Protein AF-A3C3B2-F1 (afdb_monomer_lite)

Structure (mmCIF, N/CA/C/O backbone):
data_AF-A3C3B2-F1
#
_entry.id   AF-A3C3B2-F1
#
loop_
_atom_site.group_PDB
_atom_site.id
_atom_site.type_symbol
_atom_site.label_atom_id
_atom_site.label_alt_id
_atom_site.label_comp_id
_atom_site.label_asym_id
_atom_site.label_entity_id
_atom_site.label_seq_id
_atom_site.pdbx_PDB_ins_code
_atom_site.Cartn_x
_atom_site.Cartn_y
_atom_site.Cartn_z
_atom_site.occupancy
_atom_site.B_iso_or_equiv
_atom_site.auth_seq_id
_atom_site.auth_comp_id
_atom_site.auth_asym_id
_atom_site.auth_atom_id
_atom_site.pdbx_PDB_model_num
ATOM 1 N N . MET A 1 1 ? 21.421 12.761 24.497 1.00 31.08 1 MET A N 1
ATOM 2 C CA . MET A 1 1 ? 21.816 12.767 23.076 1.00 31.08 1 MET A CA 1
ATOM 3 C C . MET A 1 1 ? 22.585 11.491 22.805 1.00 31.08 1 MET A C 1
ATOM 5 O O . MET A 1 1 ? 23.708 11.367 23.271 1.00 31.08 1 MET A O 1
ATOM 9 N N . ALA A 1 2 ? 21.936 10.526 22.166 1.00 26.66 2 ALA A N 1
ATOM 10 C CA . ALA A 1 2 ? 22.557 9.321 21.636 1.00 26.66 2 ALA A CA 1
ATOM 11 C C . ALA A 1 2 ? 21.734 8.951 20.398 1.00 26.66 2 ALA A C 1
ATOM 13 O O . ALA A 1 2 ? 20.587 8.526 20.525 1.00 26.66 2 ALA A O 1
ATOM 14 N N . GLU A 1 3 ? 22.276 9.250 19.221 1.00 27.45 3 GLU A N 1
ATOM 15 C CA . GLU A 1 3 ? 21.690 8.886 17.934 1.00 27.45 3 GLU A CA 1
ATOM 16 C C . GLU A 1 3 ? 21.795 7.367 17.780 1.00 27.45 3 GLU A C 1
ATOM 18 O O . GLU A 1 3 ? 22.884 6.800 17.711 1.00 27.45 3 GLU A O 1
ATOM 23 N N . TYR A 1 4 ? 20.646 6.696 17.807 1.00 25.50 4 TYR A N 1
ATOM 24 C CA . TYR A 1 4 ? 20.540 5.277 17.500 1.00 25.50 4 TYR A CA 1
ATOM 25 C C . TYR A 1 4 ? 20.509 5.134 15.974 1.00 25.50 4 TYR A C 1
ATOM 27 O O . TYR A 1 4 ? 19.452 5.224 15.348 1.00 25.50 4 TYR A O 1
ATOM 35 N N . GLU A 1 5 ? 21.680 4.928 15.366 1.00 27.84 5 GLU A N 1
ATOM 36 C CA . GLU A 1 5 ? 21.789 4.437 13.992 1.00 27.84 5 GLU A CA 1
ATOM 37 C C . GLU A 1 5 ? 21.113 3.062 13.905 1.00 27.84 5 GLU A C 1
ATOM 39 O O . GLU A 1 5 ? 21.689 2.018 14.221 1.00 27.84 5 GLU A O 1
ATOM 44 N N . THR A 1 6 ? 19.855 3.052 13.473 1.00 28.83 6 THR A N 1
ATOM 45 C CA . THR A 1 6 ? 19.145 1.815 13.156 1.00 28.83 6 THR A CA 1
ATOM 46 C C . THR A 1 6 ? 19.639 1.334 11.796 1.00 28.83 6 THR A C 1
ATOM 48 O O . THR A 1 6 ? 19.078 1.660 10.752 1.00 28.83 6 THR A O 1
ATOM 51 N N . ARG A 1 7 ? 20.729 0.560 11.794 1.00 26.39 7 ARG A N 1
ATOM 52 C CA . ARG A 1 7 ? 21.156 -0.220 10.627 1.00 26.39 7 ARG A CA 1
ATOM 53 C C . ARG A 1 7 ? 20.078 -1.254 10.308 1.00 26.39 7 ARG A C 1
ATOM 55 O O . ARG A 1 7 ? 20.033 -2.323 10.914 1.00 26.39 7 ARG A O 1
ATOM 62 N N . MET A 1 8 ? 19.213 -0.947 9.346 1.00 28.78 8 MET A N 1
ATOM 63 C CA . MET A 1 8 ? 18.311 -1.941 8.775 1.00 28.78 8 MET A CA 1
ATOM 64 C C . MET A 1 8 ? 19.123 -2.969 7.989 1.00 28.78 8 MET A C 1
ATOM 66 O O . MET A 1 8 ? 19.625 -2.703 6.898 1.00 28.78 8 MET A O 1
ATOM 70 N N . VAL A 1 9 ? 19.232 -4.175 8.539 1.00 25.44 9 VAL A N 1
ATOM 71 C CA . VAL A 1 9 ? 19.684 -5.346 7.790 1.00 25.44 9 VAL A CA 1
ATOM 72 C C . VAL A 1 9 ? 18.509 -5.817 6.933 1.00 25.44 9 VAL A C 1
ATOM 74 O O . VAL A 1 9 ? 17.696 -6.630 7.368 1.00 25.44 9 VAL A O 1
ATOM 77 N N . LEU A 1 10 ? 18.411 -5.315 5.699 1.00 28.41 10 LEU A N 1
ATOM 78 C CA . LEU A 1 10 ? 17.641 -5.991 4.655 1.00 28.41 10 LEU A CA 1
ATOM 79 C C . LEU A 1 10 ? 18.335 -7.329 4.380 1.00 28.41 10 LEU A C 1
ATOM 81 O O . LEU A 1 10 ? 19.331 -7.394 3.657 1.00 28.41 10 LEU A O 1
ATOM 85 N N . GLN A 1 11 ? 17.835 -8.411 4.978 1.00 28.09 11 GLN A N 1
ATOM 86 C CA . GLN A 1 11 ? 18.258 -9.764 4.630 1.00 28.09 11 GLN A CA 1
ATOM 87 C C . GLN A 1 11 ? 17.793 -10.092 3.203 1.00 28.09 11 GLN A C 1
ATOM 89 O O . GLN A 1 11 ? 16.738 -10.665 2.976 1.00 28.09 11 GLN A O 1
ATOM 94 N N . SER A 1 12 ? 18.618 -9.677 2.240 1.00 30.80 12 SER A N 1
ATOM 95 C CA . SER A 1 12 ? 18.957 -10.365 0.995 1.00 30.80 12 SER A CA 1
ATOM 96 C C . SER A 1 12 ? 17.808 -11.134 0.312 1.00 30.80 12 SER A C 1
ATOM 98 O O . SER A 1 12 ? 17.625 -12.338 0.514 1.00 30.80 12 SER A O 1
ATOM 100 N N . PHE A 1 13 ? 17.189 -10.495 -0.684 1.00 33.81 13 PHE A N 1
ATOM 101 C CA . PHE A 1 13 ? 16.860 -11.212 -1.914 1.00 33.81 13 PHE A CA 1
ATOM 102 C C . PHE A 1 13 ? 18.186 -11.710 -2.504 1.00 33.81 13 PHE A C 1
ATOM 104 O O . PHE A 1 13 ? 18.947 -10.925 -3.072 1.00 33.81 13 PHE A O 1
ATOM 111 N N . LYS A 1 14 ? 18.489 -13.009 -2.379 1.00 31.22 14 LYS A N 1
ATOM 112 C CA . LYS A 1 14 ? 19.534 -13.655 -3.190 1.00 31.22 14 LYS A CA 1
ATOM 113 C C . LYS A 1 14 ? 19.045 -13.733 -4.637 1.00 31.22 14 LYS A C 1
ATOM 115 O O . LYS A 1 14 ? 18.740 -14.806 -5.151 1.00 31.22 14 LYS A O 1
ATOM 120 N N . GLY A 1 15 ? 18.968 -12.581 -5.300 1.00 34.72 15 GLY A N 1
ATOM 121 C CA . GLY A 1 15 ? 18.982 -12.518 -6.748 1.00 34.72 15 GLY A CA 1
ATOM 122 C C . GLY A 1 15 ? 20.308 -13.109 -7.206 1.00 34.72 15 GLY A C 1
ATOM 123 O O . GLY A 1 15 ? 21.375 -12.625 -6.832 1.00 34.72 15 GLY A O 1
ATOM 124 N N . ARG A 1 16 ? 20.256 -14.200 -7.973 1.00 35.34 16 ARG A N 1
ATOM 125 C CA . ARG A 1 16 ? 21.424 -14.705 -8.695 1.00 35.34 16 ARG A CA 1
ATOM 126 C C . ARG A 1 16 ? 21.798 -13.674 -9.753 1.00 35.34 16 ARG A C 1
ATOM 128 O O . ARG A 1 16 ? 21.325 -13.722 -10.879 1.00 35.34 16 ARG A O 1
ATOM 135 N N . GLY A 1 17 ? 22.627 -12.730 -9.359 1.00 34.12 17 GLY A N 1
ATOM 136 C CA . GLY A 1 17 ? 23.230 -11.749 -10.233 1.00 34.12 17 GLY A CA 1
ATOM 137 C C . GLY A 1 17 ? 24.435 -11.212 -9.499 1.00 34.12 17 GLY A C 1
ATOM 138 O O . GLY A 1 17 ? 24.310 -10.295 -8.695 1.00 34.12 17 GLY A O 1
ATOM 139 N N . GLY A 1 18 ? 25.598 -11.826 -9.726 1.00 30.86 18 GLY A N 1
ATOM 140 C CA . GLY A 1 18 ? 26.851 -11.156 -9.397 1.00 30.86 18 GLY A CA 1
ATOM 141 C C . GLY A 1 18 ? 26.921 -9.807 -10.127 1.00 30.86 18 GLY A C 1
ATOM 142 O O . GLY A 1 18 ? 26.146 -9.589 -11.064 1.00 30.86 18 GLY A O 1
ATOM 143 N N . PRO A 1 19 ? 27.824 -8.899 -9.724 1.00 36.75 19 PRO A N 1
ATOM 144 C CA . PRO A 1 19 ? 28.024 -7.648 -10.445 1.00 36.75 19 PRO A CA 1
ATOM 145 C C . PRO A 1 19 ? 28.192 -7.953 -11.937 1.00 36.75 19 PRO A C 1
ATOM 147 O O . PRO A 1 19 ? 29.052 -8.750 -12.322 1.00 36.75 19 PRO A O 1
ATOM 150 N N . LEU A 1 20 ? 27.311 -7.384 -12.765 1.00 40.16 20 LEU A N 1
ATOM 151 C CA . LEU A 1 20 ? 27.416 -7.505 -14.213 1.00 40.16 20 LEU A CA 1
ATOM 152 C C . LEU A 1 20 ? 28.783 -6.945 -14.608 1.00 40.16 20 LE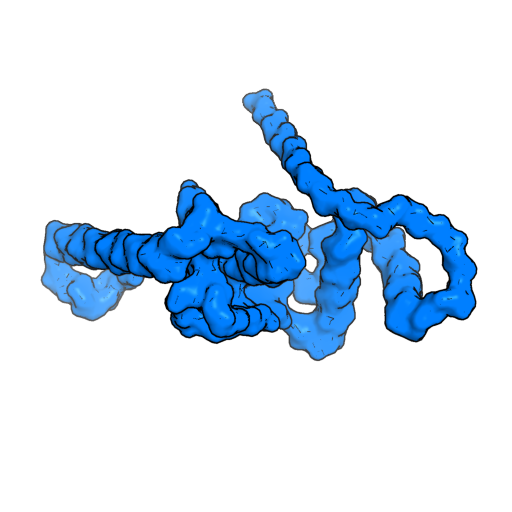U A C 1
ATOM 154 O O . LEU A 1 20 ? 29.097 -5.792 -14.310 1.00 40.16 20 LEU A O 1
ATOM 158 N N . LYS A 1 21 ? 29.614 -7.777 -15.244 1.00 39.94 21 LYS A N 1
ATOM 159 C CA . LYS A 1 21 ? 30.829 -7.290 -15.901 1.00 39.94 21 LYS A CA 1
ATOM 160 C C . LYS A 1 21 ? 30.399 -6.227 -16.918 1.00 39.94 21 LYS A C 1
ATOM 162 O O . LYS A 1 21 ? 29.429 -6.483 -17.631 1.00 39.94 21 LYS A O 1
ATOM 167 N N . PRO A 1 22 ? 31.074 -5.071 -17.004 1.00 38.84 22 PRO A N 1
ATOM 168 C CA . PRO A 1 22 ? 30.745 -4.079 -18.016 1.00 38.84 22 PRO A CA 1
ATOM 169 C C . PRO A 1 22 ? 30.920 -4.718 -19.397 1.00 38.84 22 PRO A C 1
ATOM 171 O O . PRO A 1 22 ? 32.008 -5.177 -19.744 1.00 38.84 22 PRO A O 1
ATOM 174 N N . VAL A 1 23 ? 29.826 -4.802 -20.152 1.00 50.62 23 VAL A N 1
ATOM 175 C CA . VAL A 1 23 ? 29.826 -5.258 -21.545 1.00 50.62 23 VAL A CA 1
ATOM 176 C C . VAL A 1 23 ? 29.589 -4.042 -22.435 1.00 50.62 23 VAL A C 1
ATOM 178 O O . VAL A 1 23 ? 28.847 -3.133 -22.054 1.00 50.62 23 VAL A O 1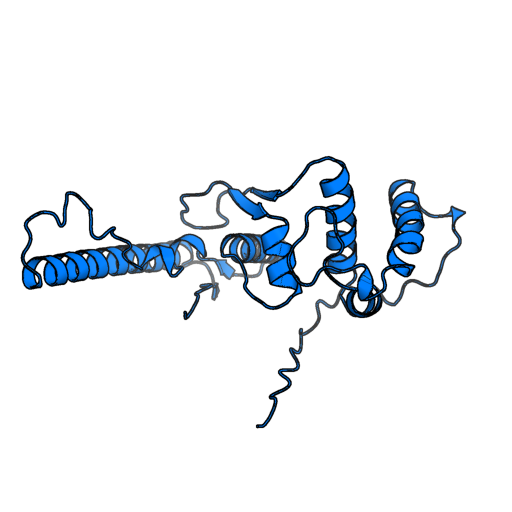
ATOM 181 N N . GLY A 1 24 ? 30.281 -4.003 -23.576 1.00 41.09 24 GLY A N 1
ATOM 182 C CA . GLY A 1 24 ? 30.330 -2.848 -24.471 1.00 41.09 24 GLY A CA 1
ATOM 183 C C . GLY A 1 24 ? 28.952 -2.380 -24.973 1.00 41.09 24 GLY A C 1
ATOM 184 O O . GLY A 1 24 ? 28.010 -3.174 -25.027 1.00 41.09 24 GLY A O 1
ATOM 185 N N . PRO A 1 25 ? 28.835 -1.096 -25.361 1.00 45.62 25 PRO A N 1
ATOM 186 C CA . PRO A 1 25 ? 27.566 -0.410 -25.648 1.00 45.62 25 PRO A CA 1
ATOM 187 C C . PRO A 1 25 ? 26.724 -1.040 -26.775 1.00 45.62 25 PRO A C 1
ATOM 189 O O . PRO A 1 25 ? 25.513 -0.821 -26.845 1.00 45.62 25 PRO A O 1
ATOM 192 N N . ASP A 1 26 ? 27.328 -1.877 -27.617 1.00 51.97 26 ASP A N 1
ATOM 193 C CA . ASP A 1 26 ? 26.690 -2.434 -28.812 1.00 51.97 26 ASP A CA 1
ATOM 194 C C . ASP A 1 26 ? 25.811 -3.669 -28.547 1.00 51.97 26 ASP A C 1
ATOM 196 O O . ASP A 1 26 ? 25.043 -4.064 -29.423 1.00 51.97 26 ASP A O 1
ATOM 200 N N . GLN A 1 27 ? 25.871 -4.266 -27.349 1.00 53.91 27 GLN A N 1
ATOM 201 C CA . GLN A 1 27 ? 25.131 -5.498 -27.012 1.00 53.91 27 GLN A CA 1
ATOM 202 C C . GLN A 1 27 ? 23.814 -5.275 -26.252 1.00 53.91 27 GLN A C 1
ATOM 204 O O . GLN A 1 27 ? 23.108 -6.233 -25.934 1.00 53.91 27 GLN A O 1
ATOM 209 N N . TYR A 1 28 ? 23.462 -4.028 -25.955 1.00 47.94 28 TYR A N 1
ATOM 210 C CA . TYR A 1 28 ? 22.221 -3.696 -25.262 1.00 47.94 28 TYR A CA 1
ATOM 211 C C . TYR A 1 28 ? 21.039 -3.631 -26.244 1.00 47.94 28 TYR A C 1
ATOM 213 O O . TYR A 1 28 ? 21.152 -3.058 -27.329 1.00 47.94 28 TYR A O 1
ATOM 221 N N . SER A 1 29 ? 19.885 -4.184 -25.858 1.00 52.66 29 SER A N 1
ATOM 222 C CA . SER A 1 29 ? 18.612 -3.900 -26.544 1.00 52.66 29 SER A CA 1
ATOM 223 C C . SER A 1 29 ? 18.280 -2.406 -26.465 1.00 52.66 29 SER A C 1
ATOM 225 O O . SER A 1 29 ? 18.783 -1.710 -25.585 1.00 52.66 29 SER A O 1
ATOM 227 N N . ASP A 1 30 ? 17.410 -1.887 -27.330 1.00 48.72 30 ASP A N 1
ATOM 228 C CA . ASP A 1 30 ? 17.100 -0.447 -27.361 1.00 48.72 30 ASP A CA 1
ATOM 229 C C . ASP A 1 30 ? 16.527 0.078 -26.033 1.00 48.72 30 ASP A C 1
ATOM 231 O O . ASP A 1 30 ? 16.846 1.190 -25.607 1.00 48.72 30 ASP A O 1
ATOM 235 N N . ALA A 1 31 ? 15.773 -0.759 -25.309 1.00 45.50 31 ALA A N 1
ATOM 236 C CA . ALA A 1 31 ? 15.334 -0.466 -23.946 1.00 45.50 31 ALA A CA 1
ATOM 237 C C . ALA A 1 31 ? 16.525 -0.331 -22.980 1.00 45.50 31 ALA A C 1
ATOM 239 O O . ALA A 1 31 ? 16.580 0.604 -22.188 1.00 45.50 31 ALA A O 1
ATOM 240 N N . GLN A 1 32 ? 17.518 -1.218 -23.081 1.00 40.31 32 GLN A N 1
ATOM 241 C CA . GLN A 1 32 ? 18.734 -1.167 -22.268 1.00 40.31 32 GLN A CA 1
ATOM 242 C C . GLN A 1 32 ? 19.670 -0.015 -22.677 1.00 40.31 32 GLN A C 1
ATOM 244 O O . GLN A 1 32 ? 20.277 0.596 -21.808 1.00 40.31 32 GLN A O 1
ATOM 249 N N . LYS A 1 33 ? 19.758 0.346 -23.963 1.00 46.16 33 LYS A N 1
ATOM 250 C CA . LYS A 1 33 ? 20.518 1.520 -24.439 1.00 46.16 33 LYS A CA 1
ATOM 251 C C . LYS A 1 33 ? 19.898 2.824 -23.953 1.00 46.16 33 LYS A C 1
ATOM 253 O O . LYS A 1 33 ? 20.613 3.722 -23.519 1.00 46.16 33 LYS A O 1
ATOM 258 N N . SER A 1 34 ? 18.568 2.904 -23.964 1.00 53.28 34 SER A N 1
ATOM 259 C CA . SER A 1 34 ? 17.833 4.014 -23.361 1.00 53.28 34 SER A CA 1
ATOM 260 C C . SER A 1 34 ? 18.102 4.109 -21.856 1.00 53.28 34 SER A C 1
ATOM 262 O O . SER A 1 34 ? 18.229 5.214 -21.340 1.00 53.28 34 SER A O 1
ATOM 264 N N . VAL A 1 35 ? 18.207 2.974 -21.155 1.00 44.31 35 VAL A N 1
ATOM 265 C CA . VAL A 1 35 ? 18.576 2.902 -19.728 1.00 44.31 35 VAL A CA 1
ATOM 266 C C . VAL A 1 35 ? 20.018 3.369 -19.482 1.00 44.31 35 VAL A C 1
ATOM 268 O O . VAL A 1 35 ? 20.271 4.159 -18.578 1.00 44.31 35 VAL A O 1
ATOM 271 N N . VAL A 1 36 ? 20.964 2.976 -20.339 1.00 43.97 36 VAL A N 1
ATOM 272 C CA . VAL A 1 36 ? 22.373 3.404 -20.258 1.00 43.97 36 VAL A CA 1
ATOM 273 C C . VAL A 1 36 ? 22.537 4.908 -20.525 1.00 43.97 36 VAL A C 1
ATOM 275 O O . VAL A 1 36 ? 23.229 5.580 -19.769 1.00 43.97 36 VAL A O 1
ATOM 278 N N . GLY A 1 37 ? 21.851 5.473 -21.524 1.00 49.81 37 GLY A N 1
ATOM 279 C CA . GLY A 1 37 ? 21.908 6.916 -21.808 1.00 49.81 37 GLY A CA 1
ATOM 280 C C . GLY A 1 37 ? 21.337 7.802 -20.691 1.00 49.81 37 GLY A C 1
ATOM 281 O O . GLY A 1 37 ? 21.680 8.980 -20.601 1.00 49.81 37 GLY A O 1
ATOM 282 N N . LEU A 1 38 ? 20.486 7.247 -19.817 1.00 50.72 38 LEU A N 1
ATOM 283 C CA . LEU A 1 38 ? 20.009 7.926 -18.612 1.00 50.72 38 LEU A CA 1
ATOM 284 C C . LEU A 1 38 ? 20.904 7.660 -17.400 1.00 50.72 38 LEU A C 1
ATOM 286 O O . LEU A 1 38 ? 21.022 8.545 -16.561 1.00 50.72 38 LEU A O 1
ATOM 290 N N . ALA A 1 39 ? 21.594 6.517 -17.330 1.00 50.56 39 ALA A N 1
ATOM 291 C CA . ALA A 1 39 ? 22.627 6.279 -16.322 1.00 50.56 39 ALA A CA 1
ATOM 292 C C . ALA A 1 39 ? 23.719 7.367 -16.356 1.00 50.56 39 ALA A C 1
ATOM 294 O O . ALA A 1 39 ? 24.232 7.737 -15.301 1.00 50.56 39 ALA A O 1
ATOM 295 N N . ASP A 1 40 ? 24.009 7.941 -17.528 1.00 50.91 40 ASP A N 1
ATOM 296 C CA . ASP A 1 40 ? 24.905 9.098 -17.670 1.00 50.91 40 ASP A CA 1
ATOM 297 C C . ASP A 1 40 ? 24.290 10.414 -17.145 1.00 50.91 40 ASP A C 1
ATOM 299 O O . ASP A 1 40 ? 25.009 11.238 -16.585 1.00 50.91 40 ASP A O 1
ATOM 303 N N . LYS A 1 41 ? 22.960 10.605 -17.228 1.00 55.59 41 LYS A N 1
ATOM 304 C CA . LYS A 1 41 ? 22.256 11.726 -16.560 1.00 55.59 41 LYS A CA 1
ATOM 305 C C . LYS A 1 41 ? 22.085 11.509 -15.052 1.00 55.59 41 LYS A C 1
ATOM 307 O O . LYS A 1 41 ? 22.065 12.472 -14.300 1.00 55.59 41 LYS A O 1
ATOM 312 N N . MET A 1 42 ? 21.958 10.263 -14.593 1.00 54.44 42 MET A N 1
ATOM 313 C CA . MET A 1 42 ? 21.875 9.923 -13.166 1.00 54.44 42 MET A CA 1
ATOM 314 C C . MET A 1 42 ? 23.188 10.238 -12.445 1.00 54.44 42 MET A C 1
ATOM 316 O O . MET A 1 42 ? 23.164 10.683 -11.302 1.00 54.44 42 MET A O 1
ATOM 320 N N . GLN A 1 43 ? 24.325 10.044 -13.121 1.00 55.97 43 GLN A N 1
ATOM 321 C CA . GLN A 1 43 ? 25.663 10.309 -12.586 1.00 55.97 43 GLN A CA 1
ATOM 322 C C . GLN A 1 43 ? 25.924 11.791 -12.263 1.00 55.97 43 GLN A C 1
ATOM 324 O O . GLN A 1 43 ? 26.897 12.080 -11.567 1.00 55.97 43 GLN A O 1
ATOM 329 N N . SER A 1 44 ? 25.079 12.724 -12.725 1.00 58.31 44 SER A N 1
ATOM 330 C CA . SER A 1 44 ? 25.248 14.159 -12.466 1.00 58.31 44 SER A CA 1
ATOM 331 C C . SER A 1 44 ? 24.470 14.686 -11.258 1.00 58.31 44 SER A C 1
ATOM 333 O O . SER A 1 44 ? 24.702 15.829 -10.875 1.00 58.31 44 SER A O 1
ATOM 335 N N . TRP A 1 45 ? 23.576 13.899 -10.642 1.00 66.19 45 TRP A N 1
ATOM 336 C CA . TRP A 1 45 ? 22.736 14.396 -9.545 1.00 66.19 45 TRP A CA 1
ATOM 337 C C . TRP A 1 45 ? 23.521 14.537 -8.247 1.00 66.19 45 TRP A C 1
ATOM 339 O O . TRP A 1 45 ? 23.691 13.586 -7.471 1.00 66.19 45 TRP A O 1
ATOM 349 N N . THR A 1 46 ? 23.977 15.758 -8.003 1.00 64.56 46 THR A N 1
ATOM 350 C CA . THR A 1 46 ? 24.537 16.178 -6.723 1.00 64.56 46 THR A CA 1
ATOM 351 C C . THR A 1 46 ? 23.420 16.403 -5.702 1.00 64.56 46 THR A C 1
ATOM 353 O O . THR A 1 46 ? 22.235 16.474 -6.035 1.00 64.56 46 THR A O 1
ATOM 356 N N . SER A 1 47 ? 23.789 16.517 -4.424 1.00 64.00 47 SER A N 1
ATOM 357 C CA . SER A 1 47 ? 22.819 16.759 -3.347 1.00 64.00 47 SER A CA 1
ATOM 358 C C . SER A 1 47 ? 22.015 18.056 -3.524 1.00 64.00 47 SER A C 1
ATOM 360 O O . SER A 1 47 ? 20.963 18.179 -2.903 1.00 64.00 47 SER A O 1
ATOM 362 N N . ASP A 1 48 ? 22.490 18.994 -4.346 1.00 70.81 48 ASP A N 1
ATOM 363 C CA . ASP A 1 48 ? 21.842 20.286 -4.592 1.00 70.81 48 ASP A CA 1
ATOM 364 C C . ASP A 1 48 ? 20.685 20.187 -5.602 1.00 70.81 48 ASP A C 1
ATOM 366 O O . ASP A 1 48 ? 19.779 21.017 -5.594 1.00 70.81 48 ASP A O 1
ATOM 370 N N . GLU A 1 49 ? 20.682 19.157 -6.455 1.00 74.69 49 GLU A N 1
ATOM 371 C CA . GLU A 1 49 ? 19.635 18.924 -7.462 1.00 74.69 49 GLU A CA 1
ATOM 372 C C . GLU A 1 49 ? 18.465 18.080 -6.934 1.00 74.69 49 GLU A C 1
ATOM 374 O O . GLU A 1 49 ? 17.454 17.921 -7.623 1.00 74.69 49 GLU A O 1
ATOM 379 N N . VAL A 1 50 ? 18.601 17.534 -5.721 1.00 85.56 50 VAL A N 1
ATOM 380 C CA . VAL A 1 50 ? 17.610 16.680 -5.059 1.00 85.56 50 VAL A CA 1
ATOM 381 C C . VAL A 1 50 ? 16.879 17.496 -3.995 1.00 85.56 50 VAL A C 1
ATOM 383 O O . VAL A 1 50 ? 17.456 17.800 -2.947 1.00 85.56 50 VAL A O 1
ATOM 386 N N . PRO A 1 51 ? 15.599 17.826 -4.216 1.00 87.06 51 PRO A N 1
ATOM 387 C CA . PRO A 1 51 ? 14.798 18.536 -3.234 1.00 87.06 51 PRO A CA 1
ATOM 388 C C . PRO A 1 51 ? 14.686 17.774 -1.907 1.00 87.06 51 PRO A C 1
ATOM 390 O O . PRO A 1 51 ? 14.699 16.539 -1.852 1.00 87.06 51 PRO A O 1
ATOM 393 N N . LYS A 1 52 ? 14.578 18.528 -0.808 1.00 85.81 52 LYS A N 1
ATOM 394 C CA . LYS A 1 52 ? 14.311 17.956 0.522 1.00 85.81 52 LYS A CA 1
ATOM 395 C C . LYS A 1 52 ? 12.875 17.445 0.622 1.00 85.81 52 LYS A C 1
ATOM 397 O O . LYS A 1 52 ? 12.646 16.353 1.132 1.00 85.81 52 LYS A O 1
ATOM 402 N N . GLU A 1 53 ? 11.944 18.237 0.102 1.00 90.88 53 GLU A N 1
ATOM 403 C CA . GLU A 1 53 ? 10.530 17.900 -0.016 1.00 90.88 53 GLU A CA 1
ATOM 404 C C . GLU A 1 53 ? 10.229 17.326 -1.396 1.00 90.88 53 GLU A C 1
ATOM 406 O O . GLU A 1 53 ? 10.953 17.578 -2.352 1.00 90.88 53 GLU A O 1
ATOM 411 N N . TYR A 1 54 ? 9.141 16.567 -1.518 1.00 92.50 54 TYR A N 1
ATOM 412 C CA . TYR A 1 54 ? 8.756 16.013 -2.814 1.00 92.50 54 TYR A CA 1
ATOM 413 C C . TYR A 1 54 ? 8.467 17.120 -3.840 1.00 92.50 54 TYR A C 1
ATOM 415 O O . TYR A 1 54 ? 7.544 17.917 -3.659 1.00 92.50 54 TYR A O 1
ATOM 423 N N . GLU A 1 55 ? 9.183 17.080 -4.963 1.00 94.00 55 GLU A N 1
ATOM 424 C CA . GLU A 1 55 ? 8.890 17.858 -6.165 1.00 94.00 55 GLU A CA 1
ATOM 425 C C . GLU A 1 55 ? 8.664 16.921 -7.355 1.00 94.00 55 GLU A C 1
ATOM 427 O O . GLU A 1 55 ? 9.411 15.966 -7.587 1.00 94.00 55 GLU A O 1
ATOM 432 N N . TYR A 1 56 ? 7.619 17.204 -8.131 1.00 94.00 56 TYR A N 1
ATOM 433 C CA . TYR A 1 56 ? 7.240 16.385 -9.275 1.00 94.00 56 TYR A CA 1
ATOM 434 C C . TYR A 1 56 ? 8.339 16.362 -10.350 1.00 94.00 56 TYR A C 1
ATOM 436 O O . TYR A 1 56 ? 8.852 17.407 -10.749 1.00 94.00 56 TYR A O 1
ATOM 444 N N . GLY A 1 57 ? 8.688 15.166 -10.834 1.00 91.31 57 GLY A N 1
ATOM 445 C CA . GLY A 1 57 ? 9.699 14.976 -11.879 1.00 91.31 57 GLY A CA 1
ATOM 446 C C . GLY A 1 57 ? 11.143 15.200 -11.424 1.00 91.31 57 GLY A C 1
ATOM 447 O O . GLY A 1 57 ? 12.050 15.188 -12.253 1.00 91.31 57 GLY A O 1
ATOM 448 N N . LYS A 1 58 ? 11.379 15.392 -10.121 1.00 92.06 58 LYS A N 1
ATOM 449 C CA . LYS A 1 58 ? 12.722 15.511 -9.542 1.00 92.06 58 LYS A CA 1
ATOM 450 C C . LYS A 1 58 ? 13.204 14.178 -8.964 1.00 92.06 58 LYS A C 1
ATOM 452 O O . LYS A 1 58 ? 12.374 13.353 -8.563 1.00 92.06 58 LYS A O 1
ATOM 457 N N . PRO A 1 59 ? 14.528 13.933 -8.932 1.00 90.62 59 PRO A N 1
ATOM 458 C CA . PRO A 1 59 ? 15.093 12.739 -8.311 1.00 90.62 59 PRO A CA 1
ATOM 459 C C . PRO A 1 59 ? 14.754 12.673 -6.815 1.00 90.62 59 PRO A C 1
ATOM 461 O O . PRO A 1 59 ? 14.651 13.694 -6.145 1.00 90.62 59 PRO A O 1
ATOM 464 N N . PHE A 1 60 ? 14.584 11.458 -6.282 1.00 90.94 60 PHE A N 1
ATOM 465 C CA . PHE A 1 60 ? 14.219 11.242 -4.878 1.00 90.94 60 PHE A CA 1
ATOM 466 C C . PHE A 1 60 ? 15.440 11.222 -3.956 1.00 90.94 60 PHE A C 1
ATOM 468 O O . PHE A 1 60 ? 15.371 11.624 -2.793 1.00 90.94 60 PHE A O 1
ATOM 475 N N . LEU A 1 61 ? 16.563 10.729 -4.475 1.00 87.94 61 LEU A N 1
ATOM 476 C CA . LEU A 1 61 ? 17.817 10.571 -3.757 1.00 87.94 61 LEU A CA 1
ATOM 477 C C . LEU A 1 61 ? 18.976 10.994 -4.670 1.00 87.94 61 LEU A C 1
ATOM 479 O O . LEU A 1 61 ? 18.876 10.814 -5.888 1.00 87.94 61 LEU A O 1
ATOM 483 N N . PRO A 1 62 ? 20.078 11.521 -4.109 1.00 86.81 62 PRO A N 1
ATOM 484 C CA . PRO A 1 62 ? 21.282 11.795 -4.882 1.00 86.81 62 PRO A CA 1
ATOM 485 C C . PRO A 1 62 ? 21.933 10.497 -5.368 1.00 86.81 62 PRO A C 1
ATOM 487 O O . PRO A 1 62 ? 21.686 9.410 -4.835 1.00 86.81 62 PRO A O 1
ATOM 490 N N . PHE A 1 63 ? 22.781 10.606 -6.391 1.00 82.50 63 PHE A N 1
ATOM 491 C CA . PHE A 1 63 ? 23.325 9.443 -7.094 1.00 82.50 63 PHE A CA 1
ATOM 492 C C . PHE A 1 63 ? 24.113 8.477 -6.197 1.00 82.50 63 PHE A C 1
ATOM 494 O O . PHE A 1 63 ? 24.021 7.258 -6.360 1.00 82.50 63 PHE A O 1
ATOM 501 N N . ASN A 1 64 ? 24.859 9.008 -5.225 1.00 82.69 64 ASN A N 1
ATOM 502 C CA . ASN A 1 64 ? 25.625 8.201 -4.275 1.00 82.69 64 ASN A CA 1
ATOM 503 C C . ASN A 1 64 ? 24.718 7.258 -3.466 1.00 82.69 64 ASN A C 1
ATOM 505 O O . ASN A 1 64 ? 25.002 6.066 -3.399 1.00 82.69 64 ASN A O 1
ATOM 509 N N . LEU A 1 65 ? 23.592 7.756 -2.944 1.00 84.12 65 LEU A N 1
ATOM 510 C CA . LEU A 1 65 ? 22.615 6.944 -2.215 1.00 84.12 65 LEU A CA 1
ATOM 511 C C . LEU A 1 65 ? 21.873 5.984 -3.149 1.00 84.12 65 LEU A C 1
ATOM 513 O O . LEU A 1 65 ? 21.637 4.832 -2.794 1.00 84.12 65 LEU A O 1
ATOM 517 N N . MET A 1 66 ? 21.556 6.412 -4.376 1.00 84.81 66 MET A N 1
ATOM 518 C CA . MET A 1 66 ? 20.953 5.524 -5.376 1.00 84.81 66 MET A CA 1
ATOM 519 C C . MET A 1 66 ? 21.844 4.313 -5.694 1.00 84.81 66 MET A C 1
ATOM 521 O O . MET A 1 66 ? 21.322 3.219 -5.917 1.00 84.81 66 MET A O 1
ATOM 525 N N . CYS A 1 67 ? 23.171 4.473 -5.691 1.00 82.69 67 CYS A N 1
ATOM 526 C CA . CYS A 1 67 ? 24.120 3.379 -5.919 1.00 82.69 67 CYS A CA 1
ATOM 527 C C . CYS A 1 67 ? 24.114 2.313 -4.813 1.00 82.69 67 CYS A C 1
ATOM 529 O O . CYS A 1 67 ? 24.417 1.152 -5.097 1.00 82.69 67 CYS A O 1
ATOM 531 N N . GLU A 1 68 ? 23.745 2.680 -3.585 1.00 86.25 68 GLU A N 1
ATOM 532 C CA . GLU A 1 68 ? 23.644 1.752 -2.453 1.00 86.25 68 GLU A CA 1
ATOM 533 C C . GLU A 1 68 ? 22.373 0.893 -2.515 1.00 86.25 68 GLU A C 1
ATOM 535 O O . GLU A 1 68 ? 22.299 -0.175 -1.902 1.00 86.25 68 GLU A O 1
ATOM 540 N N . LEU A 1 69 ? 21.374 1.318 -3.295 1.00 84.50 69 LEU A N 1
ATOM 541 C CA . LEU A 1 69 ? 20.114 0.603 -3.415 1.00 84.50 69 LEU A CA 1
ATOM 542 C C . LEU A 1 69 ? 20.217 -0.638 -4.324 1.00 84.50 69 LEU A C 1
ATOM 544 O O . LEU A 1 69 ? 20.929 -0.650 -5.346 1.00 84.50 69 LEU A O 1
ATOM 548 N N . PRO A 1 70 ? 19.423 -1.687 -4.026 1.00 86.81 70 PRO A N 1
ATOM 549 C CA . PRO A 1 70 ? 19.230 -2.812 -4.927 1.00 86.81 70 PRO A CA 1
ATOM 550 C C . PRO A 1 70 ? 18.880 -2.359 -6.348 1.00 86.81 70 PRO A C 1
ATOM 552 O O . PRO A 1 70 ? 18.124 -1.408 -6.551 1.00 86.81 70 PRO A O 1
ATOM 555 N N . TRP A 1 71 ? 19.392 -3.082 -7.345 1.00 81.50 71 TRP A N 1
ATOM 556 C CA . TRP A 1 71 ? 19.151 -2.784 -8.762 1.00 81.50 71 TRP A CA 1
ATOM 557 C C . TRP A 1 71 ? 17.665 -2.549 -9.118 1.00 81.50 71 TRP A C 1
ATOM 559 O O . TRP A 1 71 ? 17.383 -1.569 -9.805 1.00 81.50 71 TRP A O 1
ATOM 569 N N . PRO A 1 72 ? 16.690 -3.338 -8.613 1.00 83.69 72 PRO A N 1
ATOM 570 C CA . PRO A 1 72 ? 15.274 -3.080 -8.889 1.00 83.69 72 PRO A CA 1
ATOM 571 C C . PRO A 1 72 ? 14.773 -1.711 -8.407 1.00 83.69 72 PRO A C 1
ATOM 573 O O . PRO A 1 72 ? 13.922 -1.111 -9.055 1.00 83.69 72 PRO A O 1
ATOM 576 N N . MET A 1 73 ? 15.307 -1.191 -7.297 1.00 85.75 73 MET A N 1
ATOM 577 C CA . MET A 1 73 ? 14.929 0.133 -6.788 1.00 85.75 73 MET A CA 1
ATOM 578 C C . MET A 1 73 ? 15.500 1.251 -7.664 1.00 85.75 73 MET A C 1
ATOM 580 O O . MET A 1 73 ? 14.817 2.244 -7.903 1.00 85.75 73 MET A O 1
ATOM 584 N N . ARG A 1 74 ? 16.711 1.061 -8.205 1.00 85.31 74 ARG A N 1
ATOM 585 C CA . ARG A 1 74 ? 17.293 1.968 -9.205 1.00 85.31 74 ARG A CA 1
ATOM 586 C C . ARG A 1 74 ? 16.465 2.005 -10.487 1.00 85.31 74 ARG A C 1
ATOM 588 O O . ARG A 1 74 ? 16.135 3.088 -10.952 1.00 85.31 74 ARG A O 1
ATOM 595 N N . LEU A 1 75 ? 16.055 0.839 -10.993 1.00 86.12 75 LEU A N 1
ATOM 596 C CA . LEU A 1 75 ? 15.164 0.751 -12.154 1.00 86.12 75 LEU A CA 1
ATOM 597 C C . LEU A 1 75 ? 13.809 1.428 -11.909 1.00 86.12 75 LEU A C 1
ATOM 599 O O . LEU A 1 75 ? 13.294 2.104 -12.793 1.00 86.12 75 LEU A O 1
ATOM 603 N N . MET A 1 76 ? 13.225 1.257 -10.720 1.00 88.94 76 MET A N 1
ATOM 604 C CA . MET A 1 76 ? 11.963 1.916 -10.369 1.00 88.94 76 MET A CA 1
ATOM 605 C C . MET A 1 76 ? 12.114 3.439 -10.365 1.00 88.94 76 MET A C 1
ATOM 607 O O . MET A 1 76 ? 11.276 4.135 -10.933 1.00 88.94 76 MET A O 1
ATOM 611 N N . HIS A 1 77 ? 13.197 3.949 -9.774 1.00 88.25 77 HIS A N 1
ATOM 612 C CA . HIS A 1 77 ? 13.490 5.381 -9.753 1.00 88.25 77 HIS A CA 1
ATOM 613 C C . HIS A 1 77 ? 13.653 5.958 -11.161 1.00 88.25 77 HIS A C 1
ATOM 615 O O . HIS A 1 77 ? 13.082 6.997 -11.487 1.00 88.25 77 HIS A O 1
ATOM 621 N N . GLU A 1 78 ? 14.367 5.235 -12.017 1.00 85.12 78 GLU A N 1
ATOM 622 C CA . GLU A 1 78 ? 14.549 5.598 -13.415 1.00 85.12 78 GLU A CA 1
ATOM 623 C C . GLU A 1 78 ? 13.219 5.626 -14.184 1.00 85.12 78 GLU A C 1
ATOM 625 O O . GLU A 1 78 ? 12.913 6.583 -14.900 1.00 85.12 78 GLU A O 1
ATOM 630 N N . TRP A 1 79 ? 12.399 4.588 -14.004 1.00 90.94 79 TRP A N 1
ATOM 631 C CA . TRP A 1 79 ? 11.072 4.505 -14.602 1.00 90.94 79 TRP A CA 1
ATOM 632 C C . TRP A 1 79 ? 10.176 5.661 -14.145 1.00 90.94 79 TRP A C 1
ATOM 634 O O . TRP A 1 79 ? 9.502 6.269 -14.974 1.00 90.94 79 TRP A O 1
ATOM 644 N N . TYR A 1 80 ? 10.209 6.005 -12.855 1.00 92.12 80 TYR A N 1
ATOM 645 C CA . TYR A 1 80 ? 9.439 7.108 -12.280 1.00 92.12 80 TYR A CA 1
ATOM 646 C C . TYR A 1 80 ? 9.743 8.448 -12.967 1.00 92.12 80 TYR A C 1
ATOM 648 O O . TYR A 1 80 ? 8.817 9.201 -13.280 1.00 92.12 80 TYR A O 1
ATOM 656 N N . LEU A 1 81 ? 11.015 8.751 -13.236 1.00 91.19 81 LEU A N 1
ATOM 657 C CA . LEU A 1 81 ? 11.393 10.012 -13.877 1.00 91.19 81 LEU A CA 1
ATOM 658 C C . LEU A 1 81 ? 10.849 10.101 -15.302 1.00 91.19 81 LEU A C 1
ATOM 660 O O . LEU A 1 81 ? 10.228 11.099 -15.660 1.00 91.19 81 LEU A O 1
ATOM 664 N N . ARG A 1 82 ? 10.976 9.021 -16.079 1.00 89.94 82 ARG A N 1
ATOM 665 C CA . ARG A 1 82 ? 10.401 8.939 -17.432 1.00 89.94 82 ARG A CA 1
ATOM 666 C C . ARG A 1 82 ? 8.880 9.042 -17.406 1.00 89.94 82 ARG A C 1
ATOM 668 O O . ARG A 1 82 ? 8.279 9.728 -18.224 1.00 89.94 82 ARG A O 1
ATOM 675 N N . ALA A 1 83 ? 8.245 8.365 -16.454 1.00 92.06 83 ALA A N 1
ATOM 676 C CA . ALA A 1 83 ? 6.804 8.436 -16.267 1.00 92.06 83 ALA A CA 1
ATOM 677 C C . ALA A 1 83 ? 6.362 9.874 -15.93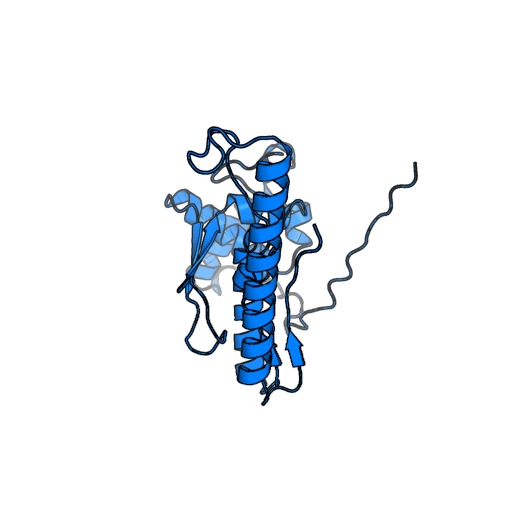8 1.00 92.06 83 ALA A C 1
ATOM 679 O O . ALA A 1 83 ? 5.352 10.339 -16.465 1.00 92.06 83 ALA A O 1
ATOM 680 N N . SER A 1 84 ? 7.155 10.601 -15.147 1.00 94.00 84 SER A N 1
ATOM 681 C CA . SER A 1 84 ? 6.893 12.003 -14.808 1.00 94.00 84 SER A CA 1
ATOM 682 C C . SER A 1 84 ? 7.008 12.933 -16.021 1.00 94.00 84 SER A C 1
ATOM 684 O O . SER A 1 84 ? 6.174 13.825 -16.182 1.00 94.00 84 SER A O 1
ATOM 686 N N . GLU A 1 85 ? 7.982 12.708 -16.911 1.00 92.31 85 GLU A N 1
ATOM 687 C CA . GLU A 1 85 ? 8.103 13.434 -18.190 1.00 92.31 85 GLU A CA 1
ATOM 688 C C . GLU A 1 85 ? 6.867 13.238 -19.087 1.00 92.31 85 GLU A C 1
ATOM 690 O O . GLU A 1 85 ? 6.488 14.138 -19.833 1.00 92.31 85 GLU A O 1
ATOM 695 N N . LEU A 1 86 ? 6.198 12.086 -18.972 1.00 94.00 86 LEU A N 1
ATOM 696 C CA . LEU A 1 86 ? 4.952 11.765 -19.677 1.00 94.00 86 LEU A CA 1
ATOM 697 C C . LEU A 1 86 ? 3.682 12.245 -18.949 1.00 94.00 86 LEU A C 1
ATOM 699 O O . LEU A 1 86 ? 2.575 11.942 -19.391 1.00 94.00 86 LEU A O 1
ATOM 703 N N . GLY A 1 87 ? 3.813 12.978 -17.840 1.00 93.69 87 GLY A N 1
ATOM 704 C CA . GLY A 1 87 ? 2.671 13.505 -17.084 1.00 93.69 87 GLY A CA 1
ATOM 705 C C . GLY A 1 87 ? 2.015 12.508 -16.121 1.00 93.69 87 GLY A C 1
ATOM 706 O O . GLY A 1 87 ? 0.941 12.793 -15.590 1.00 93.69 87 GLY A O 1
ATOM 707 N N . LEU A 1 88 ? 2.614 11.335 -15.891 1.00 94.44 88 LEU A N 1
ATOM 708 C CA . LEU A 1 88 ? 2.112 10.374 -14.907 1.00 94.44 88 LEU A CA 1
ATOM 709 C C . LEU A 1 88 ? 2.516 10.806 -13.495 1.00 94.44 88 LEU A C 1
ATOM 711 O O . LEU A 1 88 ? 3.627 11.268 -13.282 1.00 94.44 88 LEU A O 1
ATOM 715 N N . GLY A 1 89 ? 1.633 10.609 -12.514 1.00 93.12 89 GLY A N 1
ATOM 716 C CA . GLY A 1 89 ? 1.901 10.955 -11.108 1.00 93.12 89 GLY A CA 1
ATOM 717 C C . GLY A 1 89 ? 1.627 9.835 -10.106 1.00 93.12 89 GLY A C 1
ATOM 718 O O . GLY A 1 89 ? 1.785 10.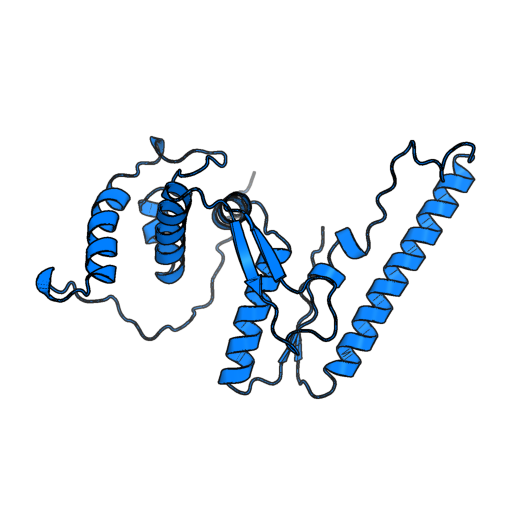035 -8.900 1.00 93.12 89 GLY A O 1
ATOM 719 N N . MET A 1 90 ? 1.173 8.672 -10.578 1.00 93.88 90 MET A N 1
ATOM 720 C CA . MET A 1 90 ? 0.719 7.578 -9.725 1.00 93.88 90 MET A CA 1
ATOM 721 C C . MET A 1 90 ? 0.858 6.215 -10.395 1.00 93.88 90 MET A C 1
ATOM 723 O O . MET A 1 90 ? 0.831 6.097 -11.619 1.00 93.88 90 MET A O 1
ATOM 727 N N . ILE A 1 91 ? 0.951 5.182 -9.565 1.00 93.00 91 ILE A N 1
ATOM 728 C CA . ILE A 1 91 ? 0.910 3.777 -9.960 1.00 93.00 91 ILE A CA 1
ATOM 729 C C . ILE A 1 91 ? -0.385 3.180 -9.429 1.00 93.00 91 ILE A C 1
ATOM 731 O O . ILE A 1 91 ? -0.797 3.454 -8.303 1.00 93.00 91 ILE A O 1
ATOM 735 N N . THR A 1 92 ? -1.016 2.348 -10.252 1.00 92.88 92 THR A N 1
ATOM 736 C CA . THR A 1 92 ? -2.182 1.554 -9.866 1.00 92.88 92 THR A CA 1
ATOM 737 C C . THR A 1 92 ? -1.855 0.079 -10.056 1.00 92.88 92 THR A C 1
ATOM 739 O O . THR A 1 92 ? -1.411 -0.329 -11.127 1.00 92.88 92 THR A O 1
ATOM 742 N N . VAL A 1 93 ? -2.059 -0.720 -9.013 1.00 91.75 93 VAL A N 1
ATOM 743 C CA . VAL A 1 93 ? -1.800 -2.160 -8.984 1.00 91.75 93 VAL A CA 1
ATOM 744 C C . VAL A 1 93 ? -3.126 -2.883 -8.837 1.00 91.75 93 VAL A C 1
ATOM 746 O O . VAL A 1 93 ? -3.835 -2.681 -7.854 1.00 91.75 93 VAL A O 1
ATOM 749 N N . HIS A 1 94 ? -3.453 -3.733 -9.803 1.00 91.94 94 HIS A N 1
ATOM 750 C CA . HIS A 1 94 ? -4.657 -4.549 -9.743 1.00 91.94 94 HIS A CA 1
ATOM 751 C C . HIS A 1 94 ? -4.518 -5.666 -8.706 1.00 91.94 94 HIS A C 1
ATOM 753 O O . HIS A 1 94 ? -3.479 -6.322 -8.638 1.00 91.94 94 HIS A O 1
ATOM 759 N N . VAL A 1 95 ? -5.570 -5.885 -7.917 1.00 91.25 95 VAL A N 1
ATOM 760 C CA . VAL A 1 95 ? -5.658 -6.956 -6.922 1.00 91.25 95 VAL A CA 1
ATOM 761 C C . VAL A 1 95 ? -6.253 -8.197 -7.596 1.00 91.25 95 VAL A C 1
ATOM 763 O O . VAL A 1 95 ? -7.439 -8.186 -7.930 1.00 91.25 95 VAL A O 1
ATOM 766 N N . PRO A 1 96 ? -5.479 -9.281 -7.797 1.00 88.69 96 PRO A N 1
ATOM 767 C CA . PRO A 1 96 ? -6.007 -10.503 -8.387 1.00 88.69 96 PRO A CA 1
ATOM 768 C C . PRO A 1 96 ? -7.064 -11.157 -7.491 1.00 88.69 96 PRO A C 1
ATOM 770 O O . PRO A 1 96 ? -6.965 -11.132 -6.260 1.00 88.69 96 PRO A O 1
ATOM 773 N N . GLY A 1 97 ? -8.045 -11.815 -8.112 1.00 87.06 97 GLY A N 1
ATOM 774 C CA . GLY A 1 97 ? -9.015 -12.637 -7.389 1.00 87.06 97 GLY A CA 1
ATOM 775 C C . GLY A 1 97 ? -8.319 -13.722 -6.559 1.00 87.06 97 GLY A C 1
ATOM 776 O O . GLY A 1 97 ? -7.432 -14.414 -7.053 1.00 87.06 97 GLY A O 1
ATOM 777 N N . GLY A 1 98 ? -8.709 -13.853 -5.289 1.00 86.12 98 GLY A N 1
ATOM 778 C CA . GLY A 1 98 ? -8.129 -14.824 -4.354 1.00 86.12 98 GLY A CA 1
ATOM 779 C C . GLY A 1 98 ? -6.829 -14.384 -3.669 1.00 86.12 98 GLY A C 1
ATOM 780 O O . GLY A 1 98 ? -6.338 -15.115 -2.809 1.00 86.12 98 GLY A O 1
ATOM 781 N N . ALA A 1 99 ? -6.284 -13.203 -3.991 1.00 88.94 99 ALA A N 1
ATOM 782 C CA . ALA A 1 99 ? -5.134 -12.652 -3.269 1.00 88.94 99 ALA A CA 1
ATOM 783 C C . ALA A 1 99 ? -5.477 -12.290 -1.814 1.00 88.94 99 ALA A C 1
ATOM 785 O O . ALA A 1 99 ? -4.675 -12.510 -0.909 1.00 88.94 99 ALA A O 1
ATOM 786 N N . PHE A 1 100 ? -6.696 -11.795 -1.595 1.00 90.56 100 PHE A N 1
ATOM 787 C CA . PHE A 1 100 ? -7.276 -11.529 -0.282 1.00 90.56 100 PHE A CA 1
ATOM 788 C C . PHE A 1 100 ? -8.688 -12.115 -0.225 1.00 90.56 100 PHE A C 1
ATOM 790 O O . PHE A 1 100 ? -9.345 -12.224 -1.262 1.00 90.56 100 PHE A O 1
ATOM 797 N N . LYS A 1 101 ? -9.162 -12.466 0.979 1.00 83.44 101 LYS A N 1
ATOM 798 C CA . LYS A 1 101 ? -10.530 -12.966 1.183 1.00 83.44 101 LYS A CA 1
ATOM 799 C C . LYS A 1 101 ? -11.586 -11.974 0.686 1.00 83.44 101 LYS A C 1
ATOM 801 O O . LYS A 1 101 ? -12.508 -12.389 0.004 1.00 83.44 101 LYS A O 1
ATOM 806 N N . ASP A 1 102 ? -11.441 -10.700 1.036 1.00 71.25 102 ASP A N 1
ATOM 807 C CA . ASP A 1 102 ? -12.370 -9.624 0.697 1.00 71.25 102 ASP A CA 1
ATOM 808 C C . ASP A 1 102 ? -11.609 -8.286 0.684 1.00 71.25 102 ASP A C 1
ATOM 810 O O . ASP A 1 102 ? -10.582 -8.124 1.354 1.00 71.25 102 ASP A O 1
ATOM 814 N N . GLY A 1 103 ? -12.096 -7.302 -0.073 1.00 64.88 103 GLY A N 1
ATOM 815 C CA . GLY A 1 103 ? -11.518 -5.962 -0.079 1.00 64.88 103 GLY A CA 1
ATOM 816 C C . GLY A 1 103 ? -12.352 -4.964 -0.883 1.00 64.88 103 GLY A C 1
ATOM 817 O O . GLY A 1 103 ? -12.864 -5.322 -1.940 1.00 64.88 103 GLY A O 1
ATOM 818 N N . PRO A 1 104 ? -12.476 -3.706 -0.425 1.00 64.75 104 PRO A N 1
ATOM 819 C CA . PRO A 1 104 ? -13.234 -2.671 -1.132 1.00 64.75 104 PRO A CA 1
ATOM 820 C C . PRO A 1 104 ? -12.563 -2.264 -2.449 1.00 64.75 104 PRO A C 1
ATOM 822 O O . PRO A 1 104 ? -13.198 -1.694 -3.333 1.00 64.75 104 PRO A O 1
ATOM 825 N N . ASN A 1 105 ? -11.267 -2.553 -2.574 1.00 71.06 105 ASN A N 1
ATOM 826 C CA . ASN A 1 105 ? -10.412 -2.004 -3.603 1.00 71.06 105 ASN A CA 1
ATOM 827 C C . ASN A 1 105 ? -10.014 -3.096 -4.594 1.00 71.06 105 ASN A C 1
ATOM 829 O O . ASN A 1 105 ? -9.203 -3.965 -4.280 1.00 71.06 105 ASN A O 1
ATOM 833 N N . ALA A 1 106 ? -10.532 -3.000 -5.820 1.00 82.38 106 ALA A N 1
ATOM 834 C CA . ALA A 1 106 ? -10.037 -3.790 -6.948 1.00 82.38 106 ALA A CA 1
ATOM 835 C C . ALA A 1 106 ? -8.589 -3.419 -7.317 1.00 82.38 106 ALA A C 1
ATOM 837 O O . ALA A 1 106 ? -7.908 -4.187 -7.994 1.00 82.38 106 ALA A O 1
ATOM 838 N N . ASN A 1 107 ? -8.122 -2.243 -6.882 1.00 90.19 107 ASN A N 1
ATOM 839 C CA . ASN A 1 107 ? -6.785 -1.746 -7.156 1.00 90.19 107 ASN A CA 1
ATOM 840 C C . ASN A 1 107 ? -6.194 -1.019 -5.942 1.00 90.19 107 ASN A C 1
ATOM 842 O O . ASN A 1 107 ? -6.891 -0.259 -5.272 1.00 90.19 107 ASN A O 1
ATOM 846 N N . PHE A 1 108 ? -4.893 -1.170 -5.725 1.00 91.50 108 PHE A N 1
ATOM 847 C CA . PHE A 1 108 ? -4.111 -0.279 -4.873 1.00 91.50 108 PHE A CA 1
ATOM 848 C C . PHE A 1 108 ? -3.549 0.860 -5.711 1.00 91.50 108 PHE A C 1
ATOM 850 O O . PHE A 1 108 ? -2.997 0.617 -6.780 1.00 91.50 108 PHE A O 1
ATOM 857 N N . ALA A 1 109 ? -3.669 2.093 -5.230 1.00 92.44 109 ALA A N 1
ATOM 858 C CA . ALA A 1 109 ? -3.132 3.262 -5.910 1.00 92.44 109 ALA A CA 1
ATOM 859 C C . ALA A 1 109 ? -2.235 4.054 -4.962 1.00 92.44 109 ALA A C 1
ATOM 861 O O . ALA A 1 109 ? -2.622 4.327 -3.828 1.00 92.44 109 ALA A O 1
ATOM 862 N N . PHE A 1 110 ? -1.052 4.425 -5.432 1.00 93.38 110 PHE A N 1
ATOM 863 C CA . PHE A 1 110 ? -0.116 5.257 -4.683 1.00 93.38 110 PHE A CA 1
ATOM 864 C C . PHE A 1 110 ? 0.588 6.220 -5.632 1.00 93.38 110 PHE A C 1
ATOM 866 O O . PHE A 1 110 ? 0.872 5.906 -6.792 1.00 93.38 110 PHE A O 1
ATOM 873 N N . SER A 1 111 ? 0.819 7.429 -5.146 1.00 95.38 111 SER A N 1
ATOM 874 C CA . SER A 1 111 ? 1.433 8.508 -5.902 1.00 95.38 111 SER A CA 1
ATOM 875 C C . SER A 1 111 ? 2.957 8.409 -5.890 1.00 95.38 111 SER A C 1
ATOM 877 O O . SER A 1 111 ? 3.574 7.720 -5.075 1.00 95.38 111 SER A O 1
ATOM 879 N N . PHE A 1 112 ? 3.595 9.167 -6.773 1.00 95.12 112 PHE A N 1
ATOM 880 C CA . PHE A 1 112 ? 5.044 9.351 -6.742 1.00 95.12 112 PHE A CA 1
ATOM 881 C C . PHE A 1 112 ? 5.526 10.057 -5.468 1.00 95.12 112 PHE A C 1
ATOM 883 O O . PHE A 1 112 ? 6.647 9.817 -5.023 1.00 95.12 112 PHE A O 1
ATOM 890 N N . LYS A 1 113 ? 4.663 10.855 -4.827 1.00 94.81 113 LYS A N 1
ATOM 891 C CA . LYS A 1 113 ? 4.933 11.430 -3.506 1.00 94.81 113 LYS A CA 1
ATOM 892 C C . LYS A 1 113 ? 5.023 10.352 -2.425 1.00 94.81 113 LYS A C 1
ATOM 894 O O . LYS A 1 113 ? 5.886 10.440 -1.556 1.00 94.81 113 LYS A O 1
ATOM 899 N N . ASP A 1 114 ? 4.182 9.324 -2.503 1.00 93.75 114 ASP A N 1
ATOM 900 C CA . ASP A 1 114 ? 4.206 8.209 -1.551 1.00 93.75 114 ASP A CA 1
ATOM 901 C C . ASP A 1 114 ? 5.478 7.366 -1.724 1.00 93.75 114 ASP A C 1
ATOM 903 O O . ASP A 1 114 ? 6.094 6.962 -0.740 1.00 93.75 114 ASP A O 1
ATOM 907 N N . LEU A 1 115 ? 5.939 7.176 -2.968 1.00 92.56 115 LEU A N 1
ATOM 908 C CA . LEU A 1 115 ? 7.235 6.546 -3.252 1.00 92.56 115 LEU A CA 1
ATOM 909 C C . LEU A 1 115 ? 8.422 7.364 -2.733 1.00 92.56 115 LEU A C 1
ATOM 911 O O . LEU A 1 115 ? 9.369 6.789 -2.197 1.00 92.56 115 LEU A O 1
ATOM 915 N N . HIS A 1 116 ? 8.377 8.690 -2.875 1.00 92.88 116 HIS A N 1
ATOM 916 C CA . HIS A 1 116 ? 9.390 9.573 -2.301 1.00 92.88 116 HIS A CA 1
ATOM 917 C C . HIS A 1 116 ? 9.447 9.434 -0.776 1.00 92.88 116 HIS A C 1
ATOM 919 O O . HIS A 1 116 ? 10.528 9.238 -0.227 1.00 92.88 116 HIS A O 1
ATOM 925 N N . ALA A 1 117 ? 8.295 9.472 -0.098 1.00 92.56 117 ALA A N 1
ATOM 926 C CA . ALA A 1 117 ? 8.218 9.303 1.353 1.00 92.56 117 ALA A CA 1
ATOM 927 C C . ALA A 1 117 ? 8.760 7.936 1.807 1.00 92.56 117 ALA A C 1
ATOM 929 O O . ALA A 1 117 ? 9.530 7.867 2.766 1.00 92.56 117 ALA A O 1
ATOM 930 N N . PHE A 1 118 ? 8.436 6.870 1.065 1.00 89.88 118 PHE A N 1
ATOM 931 C CA . PHE A 1 118 ? 8.977 5.531 1.295 1.00 89.88 118 PHE A CA 1
ATOM 932 C C . PHE A 1 118 ? 10.510 5.496 1.174 1.00 89.88 118 PHE A C 1
ATOM 934 O O . PHE A 1 118 ? 11.185 4.975 2.057 1.00 89.88 118 PHE A O 1
ATOM 941 N N . LEU A 1 119 ? 11.080 6.087 0.118 1.00 87.75 119 LEU A N 1
ATOM 942 C CA . LEU A 1 119 ? 12.534 6.107 -0.097 1.00 87.75 119 LEU A CA 1
ATOM 943 C C . LEU A 1 119 ? 13.292 7.018 0.873 1.00 87.75 119 LEU A C 1
ATOM 945 O O . LEU A 1 119 ? 14.462 6.767 1.151 1.00 87.75 119 LEU A O 1
ATOM 949 N N . LYS A 1 120 ? 12.640 8.060 1.394 1.00 87.44 120 LYS A N 1
ATOM 950 C CA . LYS A 1 120 ? 13.183 8.926 2.448 1.00 87.44 120 LYS A CA 1
ATOM 951 C C . LYS A 1 120 ? 13.037 8.335 3.852 1.00 87.44 120 LYS A C 1
ATOM 953 O O . LYS A 1 120 ? 13.459 8.988 4.799 1.00 87.44 120 LYS A O 1
ATOM 958 N N . MET A 1 121 ? 12.480 7.127 3.990 1.00 86.00 121 MET A N 1
ATOM 959 C CA . MET A 1 121 ? 12.227 6.481 5.284 1.00 86.00 121 MET A CA 1
ATOM 960 C C . MET A 1 121 ? 11.307 7.301 6.209 1.00 86.00 121 MET A C 1
ATOM 962 O O . MET A 1 121 ? 11.418 7.198 7.426 1.00 86.00 121 MET A O 1
ATOM 966 N N . ASP A 1 122 ? 10.410 8.113 5.640 1.00 88.50 122 ASP A N 1
ATOM 967 C CA . ASP A 1 122 ? 9.472 8.954 6.396 1.00 88.50 122 ASP A CA 1
ATOM 968 C C . ASP A 1 122 ? 8.230 8.148 6.799 1.00 88.50 122 ASP A C 1
ATOM 970 O O . ASP A 1 122 ? 8.060 7.733 7.944 1.00 88.50 122 ASP A O 1
ATOM 974 N N . LYS A 1 123 ? 7.379 7.847 5.816 1.00 86.38 123 LYS A N 1
ATOM 975 C CA . LYS A 1 123 ? 6.149 7.079 6.007 1.00 86.38 123 LYS A CA 1
ATOM 976 C C . LYS A 1 123 ? 5.891 6.163 4.826 1.00 86.38 123 LYS A C 1
ATOM 978 O O . LYS A 1 123 ? 6.263 6.461 3.691 1.00 86.38 123 LYS A O 1
ATOM 983 N N . MET A 1 124 ? 5.203 5.062 5.099 1.00 88.25 124 MET A N 1
ATOM 984 C CA . MET A 1 124 ? 4.787 4.106 4.083 1.00 88.25 124 MET A CA 1
ATOM 985 C C . MET A 1 124 ? 3.267 4.125 3.950 1.00 88.25 124 MET A C 1
ATOM 987 O O . MET A 1 124 ? 2.548 3.901 4.922 1.00 88.25 124 MET A O 1
ATOM 991 N N . ASP A 1 125 ? 2.785 4.397 2.740 1.00 89.44 125 ASP A N 1
ATOM 992 C CA . ASP A 1 125 ? 1.355 4.376 2.444 1.00 89.44 125 ASP A CA 1
ATOM 993 C C . ASP A 1 125 ? 0.790 2.945 2.518 1.00 89.44 125 ASP A C 1
ATOM 995 O O . ASP A 1 125 ? 1.441 1.971 2.131 1.00 89.44 125 ASP A O 1
ATOM 999 N N . ILE A 1 126 ? -0.447 2.797 2.994 1.00 89.62 126 ILE A N 1
ATOM 1000 C CA . ILE A 1 126 ? -1.071 1.480 3.168 1.00 89.62 126 ILE A CA 1
ATOM 1001 C C . ILE A 1 126 ? -1.266 0.737 1.837 1.00 89.62 126 ILE A C 1
ATOM 1003 O O . ILE A 1 126 ? -1.205 -0.493 1.801 1.00 89.62 126 ILE A O 1
ATOM 1007 N N . ASN A 1 127 ? -1.443 1.455 0.726 1.00 91.56 127 ASN A N 1
ATOM 1008 C CA . ASN A 1 127 ? -1.548 0.856 -0.601 1.00 91.56 127 ASN A CA 1
ATOM 1009 C C . ASN A 1 127 ? -0.186 0.359 -1.108 1.00 91.56 127 ASN A C 1
ATOM 1011 O O . ASN A 1 127 ? -0.149 -0.635 -1.835 1.00 91.56 127 ASN A O 1
ATOM 1015 N N . LEU A 1 128 ? 0.931 0.972 -0.685 1.00 91.50 128 LEU A N 1
ATOM 1016 C CA . LEU A 1 128 ? 2.278 0.429 -0.920 1.00 91.50 128 LEU A CA 1
ATOM 1017 C C . LEU A 1 128 ? 2.479 -0.886 -0.157 1.00 91.50 128 LEU A C 1
ATOM 1019 O O . LEU A 1 128 ? 2.987 -1.851 -0.728 1.00 91.50 128 LEU A O 1
ATOM 1023 N N . VAL A 1 129 ? 2.010 -0.963 1.095 1.00 91.38 129 VAL A N 1
ATOM 1024 C CA . VAL A 1 129 ? 1.999 -2.222 1.866 1.00 91.38 129 VAL A CA 1
ATOM 1025 C C . VAL A 1 129 ? 1.145 -3.278 1.161 1.00 91.38 129 VAL A C 1
ATOM 1027 O O . VAL A 1 129 ? 1.570 -4.423 1.022 1.00 91.38 129 VAL A O 1
ATOM 1030 N N . GLY A 1 130 ? -0.025 -2.888 0.648 1.00 91.81 130 GLY A N 1
ATOM 1031 C CA . GLY A 1 130 ? -0.890 -3.754 -0.157 1.00 91.81 130 GLY A CA 1
ATOM 1032 C C . GLY A 1 130 ? -0.192 -4.297 -1.400 1.00 91.81 130 GLY A C 1
ATOM 1033 O O . GLY A 1 130 ? -0.209 -5.506 -1.637 1.00 91.81 130 GLY A O 1
ATOM 1034 N N . ALA A 1 131 ? 0.485 -3.435 -2.160 1.00 92.31 131 ALA A N 1
ATOM 1035 C CA . ALA A 1 131 ? 1.259 -3.836 -3.331 1.00 92.31 131 ALA A CA 1
ATOM 1036 C C . ALA A 1 131 ? 2.423 -4.776 -2.969 1.00 92.31 131 ALA A C 1
ATOM 1038 O O . ALA A 1 131 ? 2.671 -5.752 -3.681 1.00 92.31 131 ALA A O 1
ATOM 1039 N N . TRP A 1 132 ? 3.097 -4.545 -1.837 1.00 91.38 132 TRP A N 1
ATOM 1040 C CA . TRP A 1 132 ? 4.108 -5.470 -1.331 1.00 91.38 132 TRP A CA 1
ATOM 1041 C C . TRP A 1 132 ? 3.500 -6.837 -0.992 1.00 91.38 132 TRP A C 1
ATOM 1043 O O . TRP A 1 132 ? 4.014 -7.849 -1.467 1.00 91.38 132 TRP A O 1
ATOM 1053 N N . CYS A 1 133 ? 2.373 -6.894 -0.275 1.00 93.12 133 CYS A N 1
ATOM 1054 C CA . CYS A 1 133 ? 1.679 -8.155 0.010 1.00 93.12 133 CYS A CA 1
ATOM 1055 C C . CYS A 1 133 ? 1.303 -8.910 -1.268 1.00 93.12 133 CYS A C 1
ATOM 1057 O O . CYS A 1 133 ? 1.479 -10.124 -1.322 1.00 93.12 133 CYS A O 1
ATOM 1059 N N . LEU A 1 134 ? 0.865 -8.207 -2.316 1.00 92.81 134 LEU A N 1
ATOM 1060 C CA . LEU A 1 134 ? 0.604 -8.823 -3.619 1.00 92.81 134 LEU A CA 1
ATOM 1061 C C . LEU A 1 134 ? 1.867 -9.419 -4.243 1.00 92.81 134 LEU A C 1
ATOM 1063 O O . LEU A 1 134 ? 1.815 -10.538 -4.750 1.00 92.81 134 LEU A O 1
ATOM 1067 N N . SER A 1 135 ? 3.004 -8.717 -4.181 1.00 91.56 135 SER A N 1
ATOM 1068 C CA . SER A 1 135 ? 4.280 -9.264 -4.667 1.00 91.56 135 SER A CA 1
ATOM 1069 C C . SER A 1 135 ? 4.641 -10.572 -3.954 1.00 91.56 135 SER A C 1
ATOM 1071 O O . SER A 1 135 ? 4.977 -11.560 -4.605 1.00 91.56 135 SER A O 1
ATOM 1073 N N . GLN A 1 136 ? 4.467 -10.612 -2.629 1.00 91.44 136 GLN A N 1
ATOM 1074 C CA . GLN A 1 136 ? 4.763 -11.794 -1.824 1.00 91.44 136 GLN A CA 1
ATOM 1075 C C . GLN A 1 136 ? 3.763 -12.924 -2.077 1.00 91.44 136 GLN A C 1
ATOM 1077 O O . GLN A 1 136 ? 4.151 -14.087 -2.142 1.00 91.44 136 GLN A O 1
ATOM 1082 N N . TRP A 1 137 ? 2.487 -12.596 -2.289 1.00 92.12 137 TRP A N 1
ATOM 1083 C CA . TRP A 1 137 ? 1.468 -13.563 -2.678 1.00 92.12 137 TRP A CA 1
ATOM 1084 C C . TRP A 1 137 ? 1.797 -14.213 -4.026 1.00 92.12 137 TRP A C 1
ATOM 1086 O O . TRP A 1 137 ? 1.750 -15.437 -4.132 1.00 92.12 137 TRP A O 1
ATOM 1096 N N . VAL A 1 138 ? 2.198 -13.429 -5.035 1.00 91.31 138 VAL A N 1
ATOM 1097 C CA . VAL A 1 138 ? 2.631 -13.957 -6.342 1.00 91.31 138 VAL A CA 1
ATOM 1098 C C . VAL A 1 138 ? 3.827 -14.899 -6.182 1.00 91.31 138 VAL A C 1
ATOM 1100 O O . VAL A 1 138 ? 3.860 -15.966 -6.797 1.00 91.31 138 VAL A O 1
ATOM 1103 N N . ASP A 1 139 ? 4.799 -14.539 -5.347 1.00 92.38 139 ASP A N 1
ATOM 1104 C CA . ASP A 1 139 ? 5.960 -15.392 -5.088 1.00 92.38 139 ASP A CA 1
ATOM 1105 C C . ASP A 1 139 ? 5.586 -16.664 -4.309 1.00 92.38 139 ASP A C 1
ATOM 1107 O O . ASP A 1 139 ? 6.100 -17.746 -4.612 1.00 92.38 139 ASP A O 1
ATOM 1111 N N . ALA A 1 140 ? 4.628 -16.587 -3.383 1.00 91.69 140 ALA A N 1
ATOM 1112 C CA . ALA A 1 140 ? 4.081 -17.750 -2.690 1.00 91.69 140 ALA A CA 1
ATOM 1113 C C . ALA A 1 140 ? 3.386 -18.714 -3.665 1.00 91.69 140 ALA A C 1
ATOM 1115 O O . ALA A 1 140 ? 3.633 -19.918 -3.603 1.00 91.69 140 ALA A O 1
ATOM 1116 N N . GLN A 1 141 ? 2.610 -18.200 -4.631 1.00 90.38 141 GLN A N 1
ATOM 1117 C CA . GLN A 1 141 ? 2.000 -19.028 -5.682 1.00 90.38 141 GLN A CA 1
ATOM 1118 C C . GLN A 1 141 ? 3.055 -19.750 -6.532 1.00 90.38 141 GLN A C 1
ATOM 1120 O O . GLN A 1 141 ? 2.889 -20.920 -6.864 1.00 90.38 141 GLN A O 1
ATOM 1125 N N . LYS A 1 142 ? 4.163 -19.076 -6.865 1.00 93.38 142 LYS A N 1
ATOM 1126 C CA . LYS A 1 142 ? 5.254 -19.667 -7.661 1.00 93.38 142 LYS A CA 1
ATOM 1127 C C . LYS A 1 142 ? 6.049 -20.726 -6.905 1.00 93.38 142 LYS A C 1
ATOM 1129 O O . LYS A 1 142 ? 6.530 -21.678 -7.510 1.00 93.38 142 LYS A O 1
ATOM 1134 N N . THR A 1 143 ? 6.247 -20.525 -5.606 1.00 94.69 143 THR A N 1
ATOM 1135 C CA . THR A 1 143 ? 7.090 -21.390 -4.767 1.00 94.69 143 THR A CA 1
ATOM 1136 C C . THR A 1 143 ? 6.308 -22.502 -4.071 1.00 94.69 143 THR A C 1
ATOM 1138 O O . THR A 1 143 ? 6.918 -23.425 -3.536 1.00 94.69 143 THR A O 1
ATOM 1141 N N . GLY A 1 144 ? 4.974 -22.430 -4.073 1.00 92.81 144 GLY A N 1
ATOM 1142 C CA . GLY A 1 144 ? 4.111 -23.333 -3.314 1.00 92.81 144 GLY A CA 1
ATOM 1143 C C . GLY A 1 144 ? 4.097 -23.038 -1.811 1.00 92.81 144 GLY A C 1
ATOM 1144 O O . GLY A 1 144 ? 3.665 -23.885 -1.030 1.00 92.81 144 GLY A O 1
ATOM 1145 N N . ALA A 1 145 ? 4.577 -21.864 -1.383 1.00 93.75 145 ALA A N 1
ATOM 1146 C CA . ALA A 1 145 ? 4.546 -21.480 0.022 1.00 93.75 145 ALA A CA 1
ATOM 1147 C C . ALA A 1 145 ? 3.093 -21.363 0.517 1.00 93.75 145 ALA A C 1
ATOM 1149 O O . ALA A 1 145 ? 2.258 -20.690 -0.089 1.00 93.75 145 ALA A O 1
ATOM 1150 N N . SER A 1 146 ? 2.791 -22.008 1.647 1.00 93.94 146 SER A N 1
ATOM 1151 C CA . SER A 1 146 ? 1.441 -22.051 2.217 1.00 93.94 146 SER A CA 1
ATOM 1152 C C . SER A 1 146 ? 1.172 -20.837 3.111 1.00 93.94 146 SER A C 1
ATOM 1154 O O . SER A 1 146 ? 1.163 -20.928 4.340 1.00 93.94 146 SER A O 1
ATOM 1156 N N . ILE A 1 147 ? 0.999 -19.676 2.474 1.00 93.25 147 ILE A N 1
ATOM 1157 C CA . ILE A 1 147 ? 0.816 -18.384 3.146 1.00 93.25 147 ILE A CA 1
ATOM 1158 C C . ILE A 1 147 ? -0.461 -17.705 2.636 1.00 93.25 147 ILE A C 1
ATOM 1160 O O . ILE A 1 147 ? -0.685 -17.606 1.429 1.00 93.25 147 ILE A O 1
ATOM 1164 N N . GLY A 1 148 ? -1.300 -17.239 3.559 1.00 92.38 148 GLY A N 1
ATOM 1165 C CA . GLY A 1 148 ? -2.424 -16.339 3.301 1.00 92.38 148 GLY A CA 1
ATOM 1166 C C . GLY A 1 148 ? -2.076 -14.913 3.720 1.00 92.38 148 GLY A C 1
ATOM 1167 O O . GLY A 1 148 ? -1.294 -14.714 4.648 1.00 92.38 148 GLY A O 1
ATOM 1168 N N . TYR A 1 149 ? -2.660 -13.918 3.061 1.00 93.25 149 TYR A N 1
ATOM 1169 C CA . TYR A 1 149 ? -2.447 -12.511 3.393 1.00 93.25 149 TYR A CA 1
ATOM 1170 C C . TYR A 1 149 ? -3.782 -11.865 3.729 1.00 93.25 149 TYR A C 1
ATOM 1172 O O . TYR A 1 149 ? -4.779 -12.071 3.043 1.00 93.25 149 TYR A O 1
ATOM 1180 N N . VAL A 1 150 ? -3.798 -11.057 4.781 1.00 92.81 150 VAL A N 1
ATOM 1181 C CA . VAL A 1 150 ? -4.928 -10.186 5.094 1.00 92.81 150 VAL A CA 1
ATOM 1182 C C . VAL A 1 150 ? -4.752 -8.865 4.352 1.00 92.81 150 VAL A C 1
ATOM 1184 O O . VAL A 1 150 ? -3.658 -8.306 4.342 1.00 92.81 150 VAL A O 1
ATOM 1187 N N . ASN A 1 151 ? -5.826 -8.347 3.747 1.00 91.62 151 ASN A N 1
ATOM 1188 C CA . ASN A 1 151 ? -5.796 -7.038 3.091 1.00 91.62 151 ASN A CA 1
ATOM 1189 C C . ASN A 1 151 ? -5.438 -5.928 4.107 1.00 91.62 151 ASN A C 1
ATOM 1191 O O . ASN A 1 151 ? -6.240 -5.681 5.015 1.00 91.62 151 ASN A O 1
ATOM 1195 N N . PRO A 1 152 ? -4.297 -5.224 3.952 1.00 90.69 152 PRO A N 1
ATOM 1196 C CA 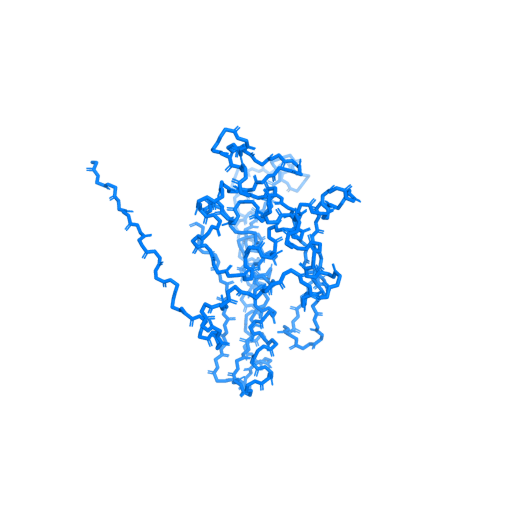. PRO A 1 152 ? -3.857 -4.209 4.911 1.00 90.69 152 PRO A CA 1
ATOM 1197 C C . PRO A 1 152 ? -4.857 -3.056 5.071 1.00 90.69 152 PRO A C 1
ATOM 1199 O O . PRO A 1 152 ? -4.993 -2.489 6.151 1.00 90.69 152 PRO A O 1
ATOM 1202 N N . THR A 1 153 ? -5.603 -2.722 4.012 1.00 89.69 153 THR A N 1
ATOM 1203 C CA . THR A 1 153 ? -6.572 -1.608 4.031 1.00 89.69 153 THR A CA 1
ATOM 1204 C C . THR A 1 153 ? -7.779 -1.870 4.932 1.00 89.69 153 THR A C 1
ATOM 1206 O O . THR A 1 153 ? -8.457 -0.933 5.339 1.00 89.69 153 THR A O 1
ATOM 1209 N N . MET A 1 154 ? -8.023 -3.135 5.280 1.00 89.75 154 MET A N 1
ATOM 1210 C CA . MET A 1 154 ? -9.132 -3.559 6.137 1.00 89.75 154 MET A CA 1
ATOM 1211 C C . MET A 1 154 ? -8.763 -3.628 7.620 1.00 89.75 154 MET A C 1
ATOM 1213 O O . MET A 1 154 ? -9.642 -3.774 8.465 1.00 89.75 154 MET A O 1
ATOM 1217 N N . VAL A 1 155 ? -7.472 -3.548 7.938 1.00 89.25 155 VAL A N 1
ATOM 1218 C CA . VAL A 1 155 ? -6.954 -3.672 9.308 1.00 89.25 155 VAL A CA 1
ATOM 1219 C C . VAL A 1 155 ? -6.098 -2.480 9.719 1.00 89.25 155 VAL A C 1
ATOM 1221 O O . VAL A 1 155 ? -5.606 -2.453 10.836 1.00 89.25 155 VAL A O 1
ATOM 1224 N N . CYS A 1 156 ? -5.909 -1.491 8.845 1.00 87.19 156 CYS A N 1
ATOM 1225 C CA . CYS A 1 156 ? -5.133 -0.300 9.163 1.00 87.19 156 CYS A CA 1
ATOM 1226 C C . CYS A 1 156 ? -5.869 0.635 10.130 1.00 87.19 156 CYS A C 1
ATOM 1228 O O . CYS A 1 156 ? -7.082 0.536 10.324 1.00 87.19 156 CYS A O 1
ATOM 1230 N N . GLU A 1 157 ? -5.140 1.624 10.651 1.00 84.06 157 GLU A N 1
ATOM 1231 C CA . GLU A 1 157 ? -5.685 2.615 11.579 1.00 84.06 157 GLU A CA 1
ATOM 1232 C C . GLU A 1 157 ? -6.967 3.276 11.065 1.00 84.06 157 GLU A C 1
ATOM 1234 O O . GLU A 1 157 ? -7.953 3.411 11.783 1.00 84.06 157 GLU A O 1
ATOM 1239 N N . THR A 1 158 ? -7.007 3.621 9.780 1.00 82.25 158 THR A N 1
ATOM 1240 C CA . THR A 1 158 ? -8.191 4.253 9.182 1.00 82.25 158 THR A CA 1
ATOM 1241 C C . THR A 1 158 ? -9.423 3.337 9.221 1.00 82.25 158 THR A C 1
ATOM 1243 O O . THR A 1 158 ? -10.553 3.822 9.357 1.00 82.25 158 THR A O 1
ATOM 1246 N N . ALA A 1 159 ? -9.229 2.016 9.161 1.00 82.44 159 ALA A N 1
ATOM 1247 C CA . ALA A 1 159 ? -10.317 1.050 9.246 1.00 82.44 159 ALA A CA 1
ATOM 1248 C C . ALA A 1 159 ? -10.969 1.071 10.639 1.00 82.44 159 ALA A C 1
ATOM 1250 O O . ALA A 1 159 ? -12.195 1.170 10.727 1.00 82.44 159 ALA A O 1
ATOM 1251 N N . HIS A 1 160 ? -10.181 1.098 11.720 1.00 81.38 160 HIS A N 1
ATOM 1252 C CA . HIS A 1 160 ? -10.703 1.014 13.092 1.00 81.38 160 HIS A CA 1
ATOM 1253 C C . HIS A 1 160 ? -10.820 2.350 13.855 1.00 81.38 160 HIS A C 1
ATOM 1255 O O . HIS A 1 160 ? -11.497 2.414 14.886 1.00 81.38 160 HIS A O 1
ATOM 1261 N N . THR A 1 161 ? -10.234 3.439 13.358 1.00 82.25 161 THR A N 1
ATOM 1262 C CA . THR A 1 161 ? -10.338 4.769 13.975 1.00 82.25 161 THR A CA 1
ATOM 1263 C C . THR A 1 161 ? -11.590 5.496 13.492 1.00 82.25 161 THR A C 1
ATOM 1265 O O . THR A 1 161 ? -11.913 5.545 12.300 1.00 82.25 161 THR A O 1
ATOM 1268 N N . VAL A 1 162 ? -12.342 6.053 14.438 1.00 81.69 162 VAL A N 1
ATOM 1269 C CA . VAL A 1 162 ? -13.528 6.869 14.168 1.00 81.69 162 VAL A CA 1
ATOM 1270 C C . VAL A 1 162 ? -13.070 8.295 13.871 1.00 81.69 162 VAL A C 1
ATOM 1272 O O . VAL A 1 162 ? -12.416 8.915 14.701 1.00 81.69 162 VAL A O 1
ATOM 1275 N N . ARG A 1 163 ? -13.413 8.818 12.690 1.00 78.19 163 ARG A N 1
ATOM 1276 C CA . ARG A 1 163 ? -13.208 10.228 12.329 1.00 78.19 163 ARG A CA 1
ATOM 1277 C C . ARG A 1 163 ? -14.573 10.859 12.094 1.00 78.19 163 ARG A C 1
ATOM 1279 O O . ARG A 1 163 ? -15.259 10.497 11.142 1.00 78.19 163 ARG A O 1
ATOM 1286 N N . ILE A 1 164 ? -14.976 11.756 12.986 1.00 79.44 164 ILE A N 1
ATOM 1287 C CA . ILE A 1 164 ? -16.228 12.511 12.898 1.00 79.44 164 ILE A CA 1
ATOM 1288 C C . ILE A 1 164 ? -15.854 13.982 13.027 1.00 79.44 164 ILE A C 1
ATOM 1290 O O . ILE A 1 164 ? -15.047 14.334 13.880 1.00 79.44 164 ILE A O 1
ATOM 1294 N N . SER A 1 165 ? -16.401 14.822 12.151 1.00 76.88 165 SER A N 1
ATOM 1295 C CA . SER A 1 165 ? -16.267 16.273 12.284 1.00 76.88 165 SER A CA 1
ATOM 1296 C C . SER A 1 165 ? -17.083 16.751 13.486 1.00 76.88 165 SER A C 1
ATOM 1298 O O . SER A 1 165 ? -18.217 16.301 13.667 1.00 76.88 165 SER A O 1
ATOM 1300 N N . GLU A 1 166 ? -16.528 17.675 14.269 1.00 70.56 166 GLU A N 1
ATOM 1301 C CA . GLU A 1 166 ? -17.225 18.327 15.389 1.00 70.56 166 GLU A CA 1
ATOM 1302 C C . GLU A 1 166 ? -18.563 18.944 14.935 1.00 70.56 166 GLU A C 1
ATOM 1304 O O . GLU A 1 166 ? -19.576 18.823 15.620 1.00 70.56 166 GLU A O 1
ATOM 1309 N N . ASP A 1 167 ? -18.619 19.458 13.702 1.00 73.88 167 ASP A N 1
ATOM 1310 C CA . ASP A 1 167 ? -19.820 20.043 13.091 1.00 73.88 167 ASP A CA 1
ATOM 1311 C C . ASP A 1 167 ? -20.802 19.010 12.515 1.00 73.88 167 ASP A C 1
ATOM 1313 O O . ASP A 1 167 ? -21.773 19.364 11.832 1.00 73.88 167 ASP A O 1
ATOM 1317 N N . SER A 1 168 ? -20.570 17.709 12.723 1.00 78.38 168 SER A N 1
ATOM 1318 C CA . SER A 1 168 ? -21.433 16.695 12.124 1.00 78.38 168 SER A CA 1
ATOM 1319 C C . SER A 1 168 ? -22.872 16.839 12.628 1.00 78.38 168 SER A C 1
ATOM 1321 O O . SER A 1 168 ? -23.143 16.970 13.823 1.00 78.38 168 SER A O 1
ATOM 1323 N N . ALA A 1 169 ? -23.833 16.730 11.707 1.00 79.12 169 ALA A N 1
ATOM 1324 C CA . ALA A 1 169 ? -25.258 16.779 12.037 1.00 79.12 169 ALA A CA 1
ATOM 1325 C C . ALA A 1 169 ? -25.670 15.727 13.087 1.00 79.12 169 ALA A C 1
ATOM 1327 O O . ALA A 1 169 ? -26.684 15.891 13.756 1.00 79.12 169 ALA A O 1
ATOM 1328 N N . VAL A 1 170 ? -24.875 14.661 13.233 1.00 77.94 170 VAL A N 1
ATOM 1329 C CA . VAL A 1 170 ? -25.098 13.575 14.191 1.00 77.94 170 VAL A CA 1
ATOM 1330 C C . VAL A 1 170 ? -24.649 13.944 15.605 1.00 77.94 170 VAL A C 1
ATOM 1332 O O . VAL A 1 170 ? -25.188 13.397 16.563 1.00 77.94 170 VAL A O 1
ATOM 1335 N N . LEU A 1 171 ? -23.694 14.865 15.748 1.00 79.94 171 LEU A N 1
ATOM 1336 C CA . LEU A 1 171 ? -23.253 15.404 17.038 1.00 79.94 171 LEU A CA 1
ATOM 1337 C C . LEU A 1 171 ? -23.985 16.696 17.419 1.00 79.94 171 LEU A C 1
ATOM 1339 O O . LEU A 1 171 ? -24.028 17.063 18.592 1.00 79.94 171 LEU A O 1
ATOM 1343 N N . LYS A 1 172 ? -24.635 17.351 16.451 1.00 79.50 172 LYS A N 1
ATOM 1344 C CA . LYS A 1 172 ? -25.404 18.575 16.675 1.00 79.50 172 LYS A CA 1
ATOM 1345 C C . LYS A 1 172 ? -26.461 18.377 17.770 1.00 79.50 172 LYS A C 1
ATOM 1347 O O . LYS A 1 172 ? -27.286 17.468 17.697 1.00 79.50 172 LYS A O 1
ATOM 1352 N N . ASN A 1 173 ? -26.454 19.273 18.757 1.00 83.00 173 ASN A N 1
ATOM 1353 C CA . ASN A 1 173 ? -27.332 19.276 19.936 1.00 83.00 173 ASN A CA 1
ATOM 1354 C C . ASN A 1 173 ? -27.113 18.128 20.944 1.00 83.00 173 ASN A C 1
ATOM 1356 O O . ASN A 1 173 ? -27.948 17.962 21.832 1.00 83.00 173 ASN A O 1
ATOM 1360 N N . LYS A 1 174 ? -26.029 17.346 20.842 1.00 84.25 174 LYS A N 1
ATOM 1361 C CA . LYS A 1 174 ? -25.647 16.397 21.898 1.00 84.25 174 LYS A CA 1
ATOM 1362 C C . LYS A 1 174 ? -24.922 17.114 23.031 1.00 84.25 174 LYS A C 1
ATOM 1364 O O . LYS A 1 174 ? -24.167 18.056 22.808 1.00 84.25 174 LYS A O 1
ATOM 1369 N N . THR A 1 175 ? -25.129 16.646 24.254 1.00 89.38 175 THR A N 1
ATOM 1370 C CA . THR A 1 175 ? -24.278 17.013 25.390 1.00 89.38 175 THR A CA 1
ATOM 1371 C C . THR A 1 175 ? -22.884 16.380 25.249 1.00 89.38 175 THR A C 1
ATOM 1373 O O . THR A 1 175 ? -22.750 15.352 24.577 1.00 89.38 175 THR A O 1
ATOM 1376 N N . PRO A 1 176 ? -21.846 16.906 25.932 1.00 88.06 176 PRO A N 1
ATOM 1377 C CA . PRO A 1 176 ? -20.501 16.321 25.888 1.00 88.06 176 PRO A CA 1
ATOM 1378 C C . PRO A 1 176 ? -20.455 14.832 26.275 1.00 88.06 176 PRO A C 1
ATOM 1380 O O . PRO A 1 176 ? -19.661 14.062 25.737 1.00 88.06 176 PRO A O 1
ATOM 1383 N N . GLN A 1 177 ? -21.330 14.402 27.191 1.00 89.44 177 GLN A N 1
ATOM 1384 C CA . GLN A 1 177 ? -21.425 12.996 27.586 1.00 89.44 177 GLN A CA 1
ATOM 1385 C C . GLN A 1 177 ? -22.045 12.135 26.477 1.00 89.44 177 GLN A C 1
ATOM 1387 O O . GLN A 1 177 ? -21.523 11.071 26.157 1.00 89.44 177 GLN A O 1
ATOM 1392 N N . GLU A 1 178 ? -23.123 12.603 25.846 1.00 88.56 178 GLU A N 1
ATOM 1393 C CA . GLU A 1 178 ? -23.773 11.882 24.746 1.00 88.56 178 GLU A CA 1
ATOM 1394 C C . GLU A 1 178 ? -22.892 11.785 23.498 1.00 88.56 178 GLU A C 1
ATOM 1396 O O . GLU A 1 178 ? -22.981 10.801 22.760 1.00 88.56 178 GLU A O 1
ATOM 1401 N N . GLU A 1 179 ? -22.060 12.796 23.247 1.00 86.62 179 GLU A N 1
ATOM 1402 C CA . GLU A 1 179 ? -21.031 12.767 22.209 1.00 86.62 179 GLU A CA 1
ATOM 1403 C C . GLU A 1 179 ? -19.990 11.686 22.507 1.00 86.62 179 GLU A C 1
ATOM 1405 O O . GLU A 1 179 ? -19.757 10.812 21.667 1.00 86.62 179 GLU A O 1
ATOM 1410 N N . LYS A 1 180 ? -19.428 11.680 23.721 1.00 88.12 180 LYS A N 1
ATOM 1411 C CA . LYS A 1 180 ? -18.450 10.672 24.143 1.00 88.12 180 LYS A CA 1
ATOM 1412 C C . LYS A 1 180 ? -19.010 9.253 24.030 1.00 88.12 180 LYS A C 1
ATOM 1414 O O . LYS A 1 180 ? -18.379 8.393 23.415 1.00 88.12 180 LYS A O 1
ATOM 1419 N N . ASP A 1 181 ? -20.220 9.022 24.537 1.00 90.50 181 ASP A N 1
ATOM 1420 C CA . ASP A 1 181 ? -20.889 7.716 24.478 1.00 90.50 181 ASP A CA 1
ATOM 1421 C C . ASP A 1 181 ? -21.213 7.297 23.033 1.00 90.50 181 ASP A C 1
ATOM 1423 O O . ASP A 1 181 ? -21.274 6.110 22.694 1.00 90.50 181 ASP A O 1
ATOM 1427 N N . TYR A 1 182 ? -21.463 8.262 22.147 1.00 89.06 182 TYR A N 1
ATOM 1428 C CA . TYR A 1 182 ? -21.681 7.999 20.729 1.00 89.06 182 TYR A CA 1
ATOM 1429 C C . TYR A 1 182 ? -20.384 7.595 20.019 1.00 89.06 182 TYR A C 1
ATOM 1431 O O . TYR A 1 182 ? -20.364 6.567 19.336 1.00 89.06 182 TYR A O 1
ATOM 1439 N N . ILE A 1 183 ? -19.299 8.345 20.228 1.00 87.75 183 ILE A N 1
ATOM 1440 C CA . ILE A 1 183 ? -17.974 8.037 19.678 1.00 87.75 183 ILE A CA 1
ATOM 1441 C C . ILE A 1 183 ? -17.495 6.671 20.181 1.00 87.75 183 ILE A C 1
ATOM 1443 O O . ILE A 1 183 ? -17.049 5.849 19.381 1.00 87.75 183 ILE A O 1
ATOM 1447 N N . GLU A 1 184 ? -17.658 6.377 21.475 1.00 89.62 184 GLU A N 1
ATOM 1448 C CA . GLU A 1 184 ? -17.263 5.090 22.053 1.00 89.62 184 GLU A CA 1
ATOM 1449 C C . GLU A 1 184 ? -18.041 3.921 21.429 1.00 89.62 184 GLU A C 1
ATOM 1451 O O . GLU A 1 184 ? -17.454 2.895 21.075 1.00 89.62 184 GLU A O 1
ATOM 1456 N N . ARG A 1 185 ? -19.359 4.069 21.229 1.00 90.75 185 ARG A N 1
ATOM 1457 C CA . ARG A 1 185 ? -20.173 3.046 20.549 1.00 90.75 185 ARG A CA 1
ATOM 1458 C C . ARG A 1 185 ? -19.737 2.823 19.105 1.00 90.75 185 ARG A C 1
ATOM 1460 O O . ARG A 1 185 ? -19.658 1.673 18.671 1.00 90.75 185 ARG A O 1
ATOM 1467 N N . LEU A 1 186 ? -19.444 3.890 18.365 1.00 89.19 186 LEU A N 1
ATOM 1468 C CA . LEU A 1 186 ? -18.944 3.773 16.995 1.00 89.19 186 LEU A CA 1
ATOM 1469 C C . LEU A 1 186 ? -17.573 3.107 16.942 1.00 89.19 186 LEU A C 1
ATOM 1471 O O . LEU A 1 186 ? -17.339 2.267 16.075 1.00 89.19 186 LEU A O 1
ATOM 1475 N N . HIS A 1 187 ? -16.691 3.434 17.883 1.00 88.94 187 HIS A N 1
ATOM 1476 C CA . HIS A 1 187 ? -15.379 2.811 17.962 1.00 88.94 187 HIS A CA 1
ATOM 1477 C C . HIS A 1 187 ? -15.499 1.313 18.263 1.00 88.94 187 HIS A C 1
ATOM 1479 O O . HIS A 1 187 ? -14.930 0.503 17.535 1.00 88.94 187 HIS A O 1
ATOM 1485 N N . LYS A 1 188 ? -16.336 0.920 19.237 1.00 90.38 188 LYS A N 1
ATOM 1486 C CA . LYS A 1 188 ? -16.642 -0.497 19.515 1.00 90.38 188 LYS A CA 1
ATOM 1487 C C . LYS A 1 188 ? -17.183 -1.222 18.282 1.00 90.38 188 LYS A C 1
ATOM 1489 O O . LYS A 1 188 ? -16.774 -2.348 18.012 1.00 90.38 188 LYS A O 1
ATOM 1494 N N . ARG A 1 189 ? -18.066 -0.575 17.514 1.00 91.12 189 ARG A N 1
ATOM 1495 C CA . ARG A 1 189 ? -18.602 -1.135 16.266 1.00 91.12 189 ARG A CA 1
ATOM 1496 C C . ARG A 1 189 ? -17.509 -1.348 15.217 1.00 91.12 189 ARG A C 1
ATOM 1498 O O . ARG A 1 189 ? -17.403 -2.451 14.697 1.00 91.12 189 ARG A O 1
ATOM 1505 N N . LYS A 1 190 ? -16.671 -0.341 14.954 1.00 89.50 190 LYS A N 1
ATOM 1506 C CA . LYS A 1 190 ? -15.543 -0.459 14.015 1.00 89.50 190 LYS A CA 1
ATOM 1507 C C . LYS A 1 190 ? -14.561 -1.559 14.423 1.00 89.50 190 LYS A C 1
ATOM 1509 O O . LYS A 1 190 ? -14.144 -2.353 13.586 1.00 89.50 190 LYS A O 1
ATOM 1514 N N . MET A 1 191 ? -14.233 -1.652 15.712 1.00 89.88 191 MET A N 1
ATOM 1515 C CA . MET A 1 191 ? -13.382 -2.726 16.234 1.00 89.88 191 MET A CA 1
ATOM 1516 C C . MET A 1 191 ? -14.011 -4.108 16.022 1.00 89.88 191 MET A C 1
ATOM 1518 O O . MET A 1 191 ? -13.313 -5.045 15.640 1.00 89.88 191 MET A O 1
ATOM 1522 N N . ALA A 1 192 ? -15.327 -4.240 16.218 1.00 92.12 192 ALA A N 1
ATOM 1523 C CA . ALA A 1 192 ? -16.044 -5.481 15.938 1.00 92.12 192 ALA A CA 1
ATOM 1524 C C . ALA A 1 192 ? -16.050 -5.829 14.437 1.00 92.12 192 ALA A C 1
ATOM 1526 O O . ALA A 1 192 ? -15.905 -6.998 14.088 1.00 92.12 192 ALA A O 1
ATOM 1527 N N . GLU A 1 193 ? -16.167 -4.839 13.549 1.00 91.19 193 GLU A N 1
ATOM 1528 C CA . GLU A 1 193 ? -16.092 -5.029 12.093 1.00 91.19 193 GLU A CA 1
ATOM 1529 C C . GLU A 1 193 ? -14.706 -5.529 11.660 1.00 91.19 193 GLU A C 1
ATOM 1531 O O . GLU A 1 193 ? -14.616 -6.530 10.946 1.00 91.19 193 GLU A O 1
ATOM 1536 N N . VAL A 1 194 ? -13.627 -4.912 12.158 1.00 90.94 194 VAL A N 1
ATOM 1537 C CA . VAL A 1 194 ? -12.250 -5.374 11.906 1.00 90.94 194 VAL A CA 1
ATOM 1538 C C . VAL A 1 194 ? -12.018 -6.767 12.494 1.00 90.94 194 VAL A C 1
ATOM 1540 O O . VAL A 1 194 ? -11.460 -7.633 11.821 1.00 90.94 194 VAL A O 1
ATOM 1543 N N . GLY A 1 195 ? -12.497 -7.029 13.714 1.00 92.56 195 GLY A N 1
ATOM 1544 C CA . GLY A 1 195 ? -12.413 -8.348 14.344 1.00 92.56 195 GLY A CA 1
ATOM 1545 C C . GLY A 1 195 ? -13.144 -9.435 13.550 1.00 92.56 195 GLY A C 1
ATOM 1546 O O . GLY A 1 195 ? -12.597 -10.515 13.331 1.00 92.56 195 GLY A O 1
ATOM 1547 N N . ASN A 1 196 ? -14.347 -9.141 13.049 1.00 93.69 196 ASN A N 1
ATOM 1548 C CA . ASN A 1 196 ? -15.102 -10.053 12.193 1.00 93.69 196 ASN A CA 1
ATOM 1549 C C . ASN A 1 196 ? -14.391 -10.289 10.851 1.00 93.69 196 ASN A C 1
ATOM 1551 O O . ASN A 1 196 ? -14.296 -11.424 10.381 1.00 93.69 196 ASN A O 1
ATOM 1555 N N . TYR A 1 197 ? -13.839 -9.238 10.244 1.00 93.00 197 TYR A N 1
ATOM 1556 C CA . TYR A 1 197 ? -13.047 -9.370 9.026 1.00 93.00 197 TYR A CA 1
ATOM 1557 C C . TYR A 1 197 ? -11.806 -10.251 9.242 1.00 93.00 197 TYR A C 1
ATOM 1559 O O . TYR A 1 197 ? -11.547 -11.148 8.441 1.00 93.00 197 TYR A O 1
ATOM 1567 N N . LEU A 1 198 ? -11.079 -10.070 10.347 1.00 93.50 198 LEU A N 1
ATOM 1568 C CA . LEU A 1 198 ? -9.941 -10.920 10.705 1.00 93.50 198 LEU A CA 1
ATOM 1569 C C . LEU A 1 198 ? -10.364 -12.376 10.924 1.00 93.50 198 LEU A C 1
ATOM 1571 O O . LEU A 1 198 ? -9.765 -13.274 10.340 1.00 93.50 198 LEU A O 1
ATOM 1575 N N . ALA A 1 199 ? -11.417 -12.623 11.707 1.00 94.19 199 ALA A N 1
ATOM 1576 C CA . ALA A 1 199 ? -11.907 -13.974 11.979 1.00 94.19 199 ALA A CA 1
ATOM 1577 C C . ALA A 1 199 ? -12.310 -14.701 10.691 1.00 94.19 199 ALA A C 1
ATOM 1579 O O . ALA A 1 199 ? -11.939 -15.852 10.451 1.00 94.19 199 ALA A O 1
ATOM 1580 N N . THR A 1 200 ? -13.040 -14.005 9.825 1.00 93.88 200 THR A N 1
ATOM 1581 C CA . THR A 1 200 ? -13.491 -14.569 8.561 1.00 93.88 200 THR A CA 1
ATOM 1582 C C . THR A 1 200 ? -12.328 -14.741 7.575 1.00 93.88 200 THR A C 1
ATOM 1584 O O . THR A 1 200 ? -12.320 -15.752 6.870 1.00 93.88 200 THR A O 1
ATOM 1587 N N . SER A 1 201 ? -11.342 -13.832 7.544 1.00 92.88 201 SER A N 1
ATOM 1588 C CA . SER A 1 201 ? -10.073 -13.957 6.791 1.00 92.88 201 SER A CA 1
ATOM 1589 C C . SER A 1 201 ? -9.281 -15.183 7.213 1.00 92.88 201 SER A C 1
ATOM 1591 O O . SER A 1 201 ? -8.890 -15.978 6.363 1.00 92.88 201 SER A O 1
ATOM 1593 N N . SER A 1 202 ? -9.137 -15.398 8.519 1.00 92.56 202 SER A N 1
ATOM 1594 C CA . SER A 1 202 ? -8.476 -16.584 9.056 1.00 92.56 202 SER A CA 1
ATOM 1595 C C . SER A 1 202 ? -9.201 -17.872 8.682 1.00 92.56 202 SER A C 1
ATOM 1597 O O . SER A 1 202 ? -8.557 -18.853 8.330 1.00 92.56 202 SER A O 1
ATOM 1599 N N . LEU A 1 203 ? -10.538 -17.867 8.680 1.00 93.81 203 LEU A N 1
ATOM 1600 C CA . LEU A 1 203 ? -11.318 -19.018 8.224 1.00 93.81 203 LEU A CA 1
ATOM 1601 C C . LEU A 1 203 ? -11.128 -19.293 6.722 1.00 93.81 203 LEU A C 1
ATOM 1603 O O . LEU A 1 203 ? -10.989 -20.447 6.323 1.00 93.81 203 LEU A O 1
ATOM 1607 N N . ALA A 1 204 ? -11.098 -18.249 5.888 1.00 91.31 204 ALA A N 1
ATOM 1608 C CA . ALA A 1 204 ? -10.888 -18.388 4.443 1.00 91.31 204 ALA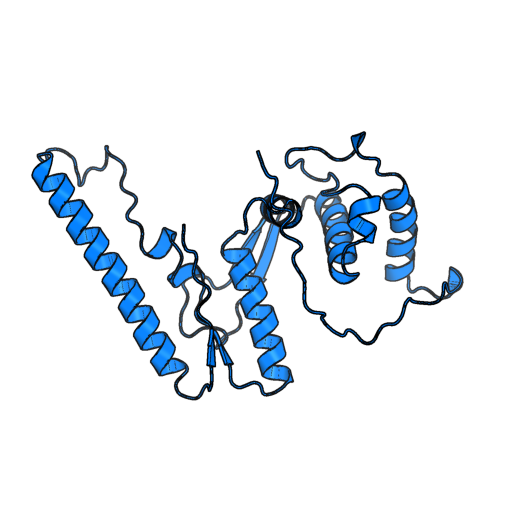 A CA 1
ATOM 1609 C C . ALA A 1 204 ? -9.474 -18.859 4.079 1.00 91.31 204 ALA A C 1
ATOM 1611 O O . ALA A 1 204 ? -9.286 -19.470 3.034 1.00 91.31 204 ALA A O 1
ATOM 1612 N N . HIS A 1 205 ? -8.500 -18.588 4.946 1.00 92.25 205 HIS A N 1
ATOM 1613 C CA . HIS A 1 205 ? -7.120 -19.049 4.823 1.00 92.25 205 HIS A CA 1
ATOM 1614 C C . HIS A 1 205 ? -6.803 -20.200 5.788 1.00 92.25 205 HIS A C 1
ATOM 1616 O O . HIS A 1 205 ? -5.646 -20.398 6.149 1.00 92.25 205 HIS A O 1
ATOM 1622 N N . SER A 1 206 ? -7.813 -20.968 6.208 1.00 93.38 206 SER A N 1
ATOM 1623 C CA . SER A 1 206 ? -7.636 -22.104 7.127 1.00 93.38 206 SER A CA 1
ATOM 1624 C C . SER A 1 206 ? -6.824 -23.257 6.527 1.00 93.38 206 SER A C 1
ATOM 1626 O O . SER A 1 206 ? -6.308 -24.093 7.264 1.00 93.38 206 SER A O 1
ATOM 1628 N N . ASP A 1 207 ? -6.672 -23.286 5.202 1.00 93.06 207 ASP A N 1
ATOM 1629 C CA . ASP A 1 207 ? -5.798 -24.203 4.471 1.00 93.06 207 ASP A CA 1
ATOM 1630 C C . ASP A 1 207 ? -4.320 -23.766 4.475 1.00 93.06 207 ASP A C 1
ATOM 1632 O O . ASP A 1 207 ? -3.448 -24.513 4.023 1.00 93.06 207 ASP A O 1
ATOM 1636 N N . LYS A 1 208 ? -4.021 -22.551 4.955 1.00 93.56 208 LYS A N 1
ATOM 1637 C CA . LYS A 1 208 ? -2.670 -21.983 4.968 1.00 93.56 208 LYS A CA 1
ATOM 1638 C C . LYS A 1 208 ? -1.944 -22.299 6.270 1.00 93.56 208 LYS A C 1
ATOM 1640 O O . LYS A 1 208 ? -2.538 -22.333 7.342 1.00 93.56 208 LYS A O 1
ATOM 1645 N N . GLN A 1 209 ? -0.627 -22.483 6.184 1.00 95.19 209 GLN A N 1
ATOM 1646 C CA . GLN A 1 209 ? 0.219 -22.678 7.367 1.00 95.19 209 GLN A CA 1
ATOM 1647 C C . GLN A 1 209 ? 0.502 -21.367 8.103 1.00 95.19 209 GLN A C 1
ATOM 1649 O O . GLN A 1 209 ? 0.667 -21.365 9.320 1.00 95.19 209 GLN A O 1
ATOM 1654 N N . VAL A 1 210 ? 0.575 -20.256 7.367 1.00 94.12 210 VAL A N 1
ATOM 1655 C CA . VAL A 1 210 ? 0.838 -18.923 7.916 1.00 94.12 210 VAL A CA 1
ATOM 1656 C C . VAL A 1 210 ? -0.186 -17.945 7.365 1.00 94.12 210 VAL A C 1
ATOM 1658 O O . VAL A 1 210 ? -0.463 -17.938 6.169 1.00 94.12 210 VAL A O 1
ATOM 1661 N N . ILE A 1 211 ? -0.715 -17.082 8.229 1.00 93.50 211 ILE A N 1
ATOM 1662 C CA . ILE A 1 211 ? -1.534 -15.939 7.827 1.00 93.50 211 ILE A CA 1
ATOM 1663 C C . ILE A 1 211 ? -0.763 -14.672 8.188 1.00 93.50 211 ILE A C 1
ATOM 1665 O O . ILE A 1 211 ? -0.499 -14.408 9.359 1.00 93.50 211 ILE A O 1
ATOM 1669 N N . MET A 1 212 ? -0.384 -13.899 7.176 1.00 93.31 212 MET A N 1
ATOM 1670 C CA . MET A 1 212 ? 0.300 -12.624 7.344 1.00 93.31 212 MET A CA 1
ATOM 1671 C C . MET A 1 212 ? -0.722 -11.504 7.535 1.00 93.31 212 MET A C 1
ATOM 1673 O O . MET A 1 212 ? -1.575 -11.276 6.672 1.00 93.31 212 MET A O 1
ATOM 1677 N N . VAL A 1 213 ? -0.603 -10.780 8.649 1.00 92.31 213 VAL A N 1
ATOM 1678 C CA . VAL A 1 213 ? -1.461 -9.638 8.990 1.00 92.31 213 VAL A CA 1
ATOM 1679 C C . VAL A 1 213 ? -0.601 -8.374 9.074 1.00 92.31 213 VAL A C 1
ATOM 1681 O O . VAL A 1 213 ? -0.039 -8.084 10.130 1.00 92.31 213 VAL A O 1
ATOM 1684 N N . PRO A 1 214 ? -0.450 -7.628 7.968 1.00 87.19 214 PRO A N 1
ATOM 1685 C CA . PRO A 1 214 ? 0.271 -6.363 7.974 1.00 87.19 214 PRO A CA 1
ATOM 1686 C C . PRO A 1 214 ? -0.567 -5.314 8.709 1.00 87.19 214 PRO A C 1
ATOM 1688 O O . PRO A 1 214 ? -1.575 -4.828 8.198 1.00 87.19 214 PRO A O 1
ATOM 1691 N N . TYR A 1 215 ? -0.151 -4.995 9.931 1.00 79.88 215 TYR A N 1
ATOM 1692 C CA . TYR A 1 215 ? -0.837 -4.062 10.816 1.00 79.88 215 TYR A CA 1
ATOM 1693 C C . TYR A 1 215 ? 0.074 -2.885 11.161 1.00 79.88 215 TYR A C 1
ATOM 1695 O O . TYR A 1 215 ? 1.283 -3.051 11.323 1.00 79.88 215 TYR A O 1
ATOM 1703 N N . HIS A 1 216 ? -0.514 -1.698 11.287 1.00 68.88 216 HIS A N 1
ATOM 1704 C CA . HIS A 1 216 ? 0.187 -0.495 11.717 1.00 68.88 216 HIS A CA 1
ATOM 1705 C C . HIS A 1 216 ? -0.128 -0.227 13.191 1.00 68.88 216 HIS A C 1
ATOM 1707 O O . HIS A 1 216 ? -1.272 0.063 13.536 1.00 68.88 216 HIS A O 1
ATOM 1713 N N . PHE A 1 217 ? 0.884 -0.327 14.055 1.00 53.00 217 PHE A N 1
ATOM 1714 C CA . PHE A 1 217 ? 0.848 0.329 15.360 1.00 53.00 217 PHE A CA 1
ATOM 1715 C C . PHE A 1 217 ? 1.195 1.797 15.114 1.00 53.00 217 PHE A C 1
ATOM 1717 O O . PHE A 1 217 ? 2.276 2.063 14.587 1.00 53.00 217 PHE A O 1
ATOM 1724 N N . GLY A 1 218 ? 0.236 2.685 15.388 1.00 50.09 218 GLY A N 1
ATOM 1725 C CA . GLY A 1 218 ? 0.385 4.137 15.244 1.00 50.09 218 GLY A CA 1
ATOM 1726 C C . GLY A 1 218 ? 1.600 4.700 15.963 1.00 50.09 218 GLY A C 1
ATOM 1727 O O . GLY A 1 218 ? 2.005 4.104 16.989 1.00 50.09 218 GLY A O 1
#

Foldseek 3Di:
DDDPPPPDPPPDPPPPDDPPDDDDLPPDDPVVNVVVVVVVVLQPFDPVQADPADDQLGQLDHSVVLVVDDPVLVVVSVVRNVCSVVVDFKDKAADDPPLFPDDPDRIQMDTVNQVSCVSVVNDHDLSNVQVVSSVVSVVCVVVVAQEHEHRQVCAEPVQQQDDDDCPDPVNPPDDPVRVVVVNVVVNVVSVVSSVVSVVVRCVSSVRGPYYDYDYDDD

Sequence (218 aa):
MAEYETRMVLQSFKGRGGPLKPVGPDQYSDAQKSVVGLADKMQSWTSDEVPKEYEYGKPFLPFNLMCELPWPMRLMHEWYLRASELGLGMITVHVPGGAFKDGPNANFAFSFKDLHAFLKMDKMDINLVGAWCLSQWVDAQKTGASIGYVNPTMVCETAHTVRISEDSAVLKNKTPQEEKDYIERLHKRKMAEVGNYLATSSLAHSDKQVIMVPYHFG

Organism: Oryza sativa subsp. japonica (NCBI:txid39947)

Secondary structure (DSSP, 8-state):
---------------S-PPPPP--GGGS-HHHHHHHHHHHHHTT--TTSS-SS--TTS-SS-HHHHHHS-HHHHHHHHHHHHHHHTT--EEEEE--TTSSS--S-SEEEEEHHHHHHHHTTS---HHHHHHHHHHHHHHHHHHT--EEE--GGGTSHHHHS----TT-TTTTT--HHHHHHHHHHHHHHHHHHHHHHHHHHHHHTTT-SEEE------

pLDDT: mean 78.05, std 20.62, range [25.44, 95.38]

Radius of gyration: 22.41 Å; chains: 1; bounding box: 58×44×56 Å